Protein AF-A0A162QRK6-F1 (afdb_monomer_lite)

Foldseek 3Di:
DDDDDDPPAFQCPVVCVVVVVVVVPDDPVVVVLVVVVLLVVLVVDDFDADAPVQLVVVLVVQAVKDWDDCLDQVQLQVQLVVQCRDPVNDDPCHDDDCVPDDPVVVVVVVVVSVVSSVVRSPDRSVVVPWDKIKIWGDCDPSCVVFVVQFPDNDIWMKMAIRPVRHIDIDRTRLLSVLVSLLNSGHHPCCSVVVHPSVVSNVVSCCVVPVDPDPVPDD

Structure (mmCIF, N/CA/C/O backbone):
data_AF-A0A162QRK6-F1
#
_entry.id   AF-A0A162QRK6-F1
#
loop_
_atom_site.group_PDB
_atom_site.id
_atom_site.type_symbol
_atom_site.label_atom_id
_atom_site.label_alt_id
_atom_site.label_comp_id
_atom_site.label_asym_id
_atom_site.label_entity_id
_atom_site.label_seq_id
_atom_site.pdbx_PDB_ins_code
_atom_site.Cartn_x
_atom_site.Cartn_y
_atom_site.Cartn_z
_atom_site.occupancy
_atom_site.B_iso_or_equiv
_atom_site.auth_seq_id
_atom_site.auth_comp_id
_atom_site.auth_asym_id
_atom_site.auth_atom_id
_atom_site.pdbx_PDB_model_num
ATOM 1 N N . MET A 1 1 ? 10.994 33.653 8.367 1.00 30.64 1 MET A N 1
ATOM 2 C CA . MET A 1 1 ? 10.773 32.443 9.188 1.00 30.64 1 MET A CA 1
ATOM 3 C C . MET A 1 1 ? 10.912 31.231 8.285 1.00 30.64 1 MET A C 1
ATOM 5 O O . MET A 1 1 ? 10.143 31.115 7.340 1.00 30.64 1 MET A O 1
ATOM 9 N N . SER A 1 2 ? 11.943 30.408 8.483 1.00 27.06 2 SER A N 1
ATOM 10 C CA . SER A 1 2 ? 12.187 29.205 7.682 1.00 27.06 2 SER A CA 1
ATOM 11 C C . SER A 1 2 ? 11.420 28.022 8.272 1.00 27.06 2 SER A C 1
ATOM 13 O O . SER A 1 2 ? 11.597 27.666 9.434 1.00 27.06 2 SER A O 1
ATOM 15 N N . LEU A 1 3 ? 10.554 27.411 7.464 1.00 26.36 3 LEU A N 1
ATOM 16 C CA . LEU A 1 3 ? 9.927 26.135 7.793 1.00 26.36 3 LEU A CA 1
ATOM 17 C C . LEU A 1 3 ? 10.994 25.037 7.699 1.00 26.36 3 LEU A C 1
ATOM 19 O O . LEU A 1 3 ? 11.428 24.672 6.604 1.00 26.36 3 LEU A O 1
ATOM 23 N N . LYS A 1 4 ? 11.432 24.521 8.852 1.00 26.16 4 LYS A N 1
ATOM 24 C CA . LYS A 1 4 ? 12.140 23.238 8.930 1.00 26.16 4 LYS A CA 1
ATOM 25 C C . LYS A 1 4 ? 11.154 22.148 8.507 1.00 26.16 4 LYS A C 1
ATOM 27 O O . LYS A 1 4 ? 10.147 21.947 9.173 1.00 26.16 4 LYS A O 1
ATOM 32 N N . ARG A 1 5 ? 11.432 21.471 7.391 1.00 31.00 5 ARG A N 1
ATOM 33 C CA . ARG A 1 5 ? 10.714 20.252 7.000 1.00 31.00 5 ARG A CA 1
ATOM 34 C C . ARG A 1 5 ? 11.324 19.061 7.735 1.00 31.00 5 ARG A C 1
ATOM 36 O O . ARG A 1 5 ? 12.548 18.917 7.730 1.00 31.00 5 ARG A O 1
ATOM 43 N N . ASN A 1 6 ? 10.471 18.248 8.356 1.00 32.84 6 ASN A N 1
ATOM 44 C CA . ASN A 1 6 ? 10.846 16.954 8.915 1.00 32.84 6 ASN A CA 1
ATOM 45 C C . ASN A 1 6 ? 11.377 16.045 7.800 1.00 32.84 6 ASN A C 1
ATOM 47 O O . ASN A 1 6 ? 10.882 16.067 6.674 1.00 32.84 6 ASN A O 1
ATOM 51 N N . LYS A 1 7 ? 12.434 15.292 8.110 1.00 35.03 7 LYS A N 1
ATOM 52 C CA . LYS A 1 7 ? 13.126 14.388 7.180 1.00 35.03 7 LYS A CA 1
ATOM 53 C C . LYS A 1 7 ? 12.490 12.990 7.095 1.00 35.03 7 LYS A C 1
ATOM 55 O O . LYS A 1 7 ? 12.999 12.174 6.335 1.00 35.03 7 LYS A O 1
ATOM 60 N N . ASP A 1 8 ? 11.370 12.756 7.779 1.00 34.19 8 ASP A N 1
ATOM 61 C CA . ASP A 1 8 ? 10.833 11.404 7.999 1.00 34.19 8 ASP A CA 1
ATOM 62 C C . ASP A 1 8 ? 9.563 11.081 7.183 1.00 34.19 8 ASP A C 1
ATOM 64 O O . ASP A 1 8 ? 9.040 9.974 7.258 1.00 34.19 8 ASP A O 1
ATOM 68 N N . ASP A 1 9 ? 9.080 11.998 6.340 1.00 37.12 9 ASP A N 1
ATOM 69 C CA . ASP A 1 9 ? 7.871 11.775 5.537 1.00 37.12 9 ASP A CA 1
ATOM 70 C C . ASP A 1 9 ? 8.211 11.144 4.177 1.00 37.12 9 ASP A C 1
ATOM 72 O O . ASP A 1 9 ? 8.406 11.877 3.209 1.00 37.12 9 ASP A O 1
ATOM 76 N N . ASN A 1 10 ? 8.293 9.815 4.047 1.00 41.34 10 ASN A N 1
ATOM 77 C CA . ASN A 1 10 ? 8.167 9.157 2.729 1.00 41.34 10 ASN A CA 1
ATOM 78 C C . ASN A 1 10 ? 7.769 7.681 2.848 1.00 41.34 10 ASN A C 1
ATOM 80 O O . ASN A 1 10 ? 8.586 6.787 2.656 1.00 41.34 10 ASN A O 1
ATOM 84 N N . ILE A 1 11 ? 6.481 7.444 3.090 1.00 39.72 11 ILE A N 1
ATOM 85 C CA . ILE A 1 11 ? 5.793 6.259 2.567 1.00 39.72 11 ILE A CA 1
ATOM 86 C C . ILE A 1 11 ? 4.656 6.797 1.698 1.00 39.72 11 ILE A C 1
ATOM 88 O O . ILE A 1 11 ? 3.641 7.292 2.196 1.00 39.72 11 ILE A O 1
ATOM 92 N N . ASN A 1 12 ? 4.875 6.815 0.385 1.00 41.81 12 ASN A N 1
ATOM 93 C CA . ASN A 1 12 ? 3.940 7.356 -0.594 1.00 41.81 12 ASN A CA 1
ATOM 94 C C . ASN A 1 12 ? 2.888 6.302 -0.967 1.00 41.81 12 ASN A C 1
ATOM 96 O O . ASN A 1 12 ? 2.972 5.672 -2.020 1.00 41.81 12 ASN A O 1
ATOM 100 N N . ASN A 1 13 ? 1.876 6.110 -0.117 1.00 42.53 13 ASN A N 1
ATOM 101 C CA . ASN A 1 13 ? 0.680 5.372 -0.519 1.00 42.53 13 ASN A CA 1
ATOM 102 C C . ASN A 1 13 ? -0.004 6.141 -1.659 1.00 42.53 13 ASN A C 1
ATOM 104 O O . ASN A 1 13 ? -0.433 7.282 -1.485 1.00 42.53 13 ASN A O 1
ATOM 108 N N . ASN A 1 14 ? -0.122 5.513 -2.830 1.00 40.59 14 ASN A N 1
ATOM 109 C CA . ASN A 1 14 ? -0.589 6.128 -4.083 1.00 40.59 14 ASN A CA 1
ATOM 110 C C . ASN A 1 14 ? -1.977 6.813 -3.966 1.00 40.59 14 ASN A C 1
ATOM 112 O O . ASN A 1 14 ? -2.282 7.748 -4.705 1.00 40.59 14 ASN A O 1
ATOM 116 N N . PHE A 1 15 ? -2.791 6.423 -2.976 1.00 41.19 15 PHE A N 1
ATOM 117 C CA . PHE A 1 15 ? -4.063 7.071 -2.629 1.00 41.19 15 PHE A CA 1
ATOM 118 C C . PHE A 1 15 ? -3.892 8.517 -2.107 1.00 41.19 15 PHE A C 1
ATOM 120 O O . PHE A 1 15 ? -4.740 9.378 -2.337 1.00 41.19 15 PHE A O 1
ATOM 127 N N . ILE A 1 16 ? -2.770 8.827 -1.450 1.00 42.59 16 ILE A N 1
ATOM 128 C CA . ILE A 1 16 ? -2.509 10.122 -0.799 1.00 42.59 16 ILE A CA 1
ATOM 129 C C . ILE A 1 16 ? -1.704 11.082 -1.698 1.00 42.59 16 ILE A C 1
ATOM 131 O O . ILE A 1 16 ? -1.749 12.301 -1.523 1.00 42.59 16 ILE A O 1
ATOM 135 N N . SER A 1 17 ? -1.066 10.588 -2.762 1.00 37.19 17 SER A N 1
ATOM 136 C CA . SER A 1 17 ? -0.552 11.427 -3.864 1.00 37.19 17 SER A CA 1
ATOM 137 C C . SER A 1 17 ? -1.647 12.344 -4.448 1.00 37.19 17 SER A C 1
ATOM 139 O O . SER A 1 17 ? -1.406 13.516 -4.756 1.00 37.19 17 SER A O 1
ATOM 141 N N . ILE A 1 18 ? -2.891 11.852 -4.507 1.00 39.34 18 ILE A N 1
ATOM 142 C CA . ILE A 1 18 ? -4.060 12.634 -4.931 1.00 39.34 18 ILE A CA 1
ATOM 143 C C . ILE A 1 18 ? -4.421 13.691 -3.878 1.00 39.34 18 ILE A C 1
ATOM 145 O O . ILE A 1 18 ? -4.614 14.856 -4.222 1.00 39.34 18 ILE A O 1
ATOM 149 N N . VAL A 1 19 ? -4.439 13.326 -2.593 1.00 40.19 19 VAL A N 1
ATOM 150 C CA . VAL A 1 19 ? -4.781 14.258 -1.503 1.00 40.19 19 VAL A CA 1
ATOM 151 C C . VAL A 1 19 ? -3.722 15.358 -1.356 1.00 40.19 19 VAL A C 1
ATOM 153 O O . VAL A 1 19 ? -4.072 16.528 -1.242 1.00 40.19 19 VAL A O 1
ATOM 156 N N . SER A 1 20 ? -2.430 15.034 -1.461 1.00 37.88 20 SER A N 1
ATOM 157 C CA . SER A 1 20 ? -1.324 16.000 -1.349 1.00 37.88 20 SER A CA 1
ATOM 158 C C . SER A 1 20 ? -1.230 16.975 -2.531 1.00 37.88 20 SER A C 1
ATOM 160 O O . SER A 1 20 ? -0.860 18.135 -2.339 1.00 37.88 20 SER A O 1
ATOM 162 N N . ARG A 1 21 ? -1.629 16.577 -3.749 1.00 38.41 21 ARG A N 1
ATOM 163 C CA . ARG A 1 21 ? -1.759 17.506 -4.893 1.00 38.41 21 ARG A CA 1
ATOM 164 C C . ARG A 1 21 ? -2.927 18.484 -4.744 1.00 38.41 21 ARG A C 1
ATOM 166 O O . ARG A 1 21 ? -2.847 19.597 -5.260 1.00 38.41 21 ARG A O 1
ATOM 173 N N . VAL A 1 22 ? -3.962 18.108 -3.999 1.00 42.28 22 VAL A N 1
ATOM 174 C CA . VAL A 1 22 ? -5.143 18.941 -3.721 1.00 42.28 22 VAL A CA 1
ATOM 175 C C . VAL A 1 22 ? -4.859 20.016 -2.648 1.00 42.28 22 VAL A C 1
ATOM 177 O O . VAL A 1 22 ? -5.560 21.024 -2.587 1.00 42.28 22 VAL A O 1
ATOM 180 N N . VAL A 1 23 ? -3.755 19.909 -1.893 1.00 45.25 23 VAL A N 1
ATOM 181 C CA . VAL A 1 23 ? -3.353 20.866 -0.833 1.00 45.25 23 VAL A CA 1
ATOM 182 C C . VAL A 1 23 ? -2.971 22.261 -1.359 1.00 45.25 23 VAL A C 1
ATOM 184 O O . VAL A 1 23 ? -2.971 23.225 -0.601 1.00 45.25 23 VAL A O 1
ATOM 187 N N . LYS A 1 24 ? -2.715 22.445 -2.661 1.00 47.06 24 LYS A N 1
ATOM 188 C CA . LYS A 1 24 ? -2.331 23.764 -3.209 1.00 47.06 24 LYS A CA 1
ATOM 189 C C . LYS A 1 24 ? -3.458 24.810 -3.283 1.00 47.06 24 LYS A C 1
ATOM 191 O O . LYS A 1 24 ? -3.179 25.929 -3.703 1.00 47.06 24 LYS A O 1
ATOM 196 N N . ILE A 1 25 ? -4.695 24.465 -2.909 1.00 53.69 25 ILE A N 1
ATOM 197 C CA . ILE A 1 25 ? -5.878 25.342 -3.048 1.00 53.69 25 ILE A CA 1
ATOM 198 C C . ILE A 1 25 ? -6.442 25.805 -1.686 1.00 53.69 25 ILE A C 1
ATOM 200 O O . ILE A 1 25 ? -7.348 26.632 -1.644 1.00 53.69 25 ILE A O 1
ATOM 204 N N . TYR A 1 26 ? -5.913 25.332 -0.554 1.00 57.59 26 TYR A N 1
ATOM 205 C CA . TYR A 1 26 ? -6.554 25.561 0.744 1.00 57.59 26 TYR A CA 1
ATOM 206 C C . TYR A 1 26 ? -5.935 26.712 1.554 1.00 57.59 26 TYR A C 1
ATOM 208 O O . TYR A 1 26 ? -4.727 26.773 1.748 1.00 57.59 26 TYR A O 1
ATOM 216 N N . ASP A 1 27 ? -6.807 27.608 2.029 1.00 76.44 27 ASP A N 1
ATOM 217 C CA . ASP A 1 27 ? -6.538 28.702 2.975 1.00 76.44 27 ASP A CA 1
ATOM 218 C C . ASP A 1 27 ? -6.070 28.166 4.351 1.00 76.44 27 ASP A C 1
ATOM 220 O O . ASP A 1 27 ? -6.460 27.063 4.753 1.00 76.44 27 ASP A O 1
ATOM 224 N N . ASP A 1 28 ? -5.299 28.956 5.110 1.00 83.94 28 ASP A N 1
ATOM 225 C CA . ASP A 1 28 ? -4.733 28.650 6.443 1.00 83.94 28 ASP A CA 1
ATOM 226 C C . ASP A 1 28 ? -5.781 28.083 7.419 1.00 83.94 28 ASP A C 1
ATOM 228 O O . ASP A 1 28 ? -5.486 27.305 8.336 1.00 83.94 28 ASP A O 1
ATOM 232 N N . LYS A 1 29 ? -7.045 28.485 7.242 1.00 86.06 29 LYS A N 1
ATOM 233 C CA . LYS A 1 29 ? -8.184 28.003 8.029 1.00 86.06 29 LYS A CA 1
ATOM 234 C C . LYS A 1 29 ? -8.409 26.497 7.871 1.00 86.06 29 LYS A C 1
ATOM 236 O O . LYS A 1 29 ? -8.747 25.829 8.850 1.00 86.06 29 LYS A O 1
ATOM 241 N N . TRP A 1 30 ? -8.246 25.962 6.664 1.00 85.81 30 TRP A N 1
ATOM 242 C CA . TRP A 1 30 ? -8.443 24.539 6.396 1.00 85.81 30 TRP A CA 1
ATOM 243 C C . TRP A 1 30 ? -7.311 23.703 6.982 1.00 85.81 30 TRP A C 1
ATOM 245 O O . TRP A 1 30 ? -7.593 22.690 7.612 1.00 85.81 30 TRP A O 1
ATOM 255 N N . GLU A 1 31 ? -6.059 24.155 6.872 1.00 87.56 31 GLU A N 1
ATOM 256 C CA . GLU A 1 31 ? -4.918 23.468 7.489 1.00 87.56 31 GLU A CA 1
ATOM 257 C C . GLU A 1 31 ? -5.094 23.368 9.010 1.00 87.56 31 GLU A C 1
ATOM 259 O O . GLU A 1 31 ? -4.973 22.284 9.582 1.00 87.56 31 GLU A O 1
ATOM 264 N N . LYS A 1 32 ? -5.500 24.461 9.672 1.00 90.81 32 LYS A N 1
ATOM 265 C CA . LYS A 1 32 ? -5.824 24.441 11.110 1.00 90.81 32 LYS A CA 1
ATOM 266 C C . LYS A 1 32 ? -6.973 23.485 11.441 1.00 90.81 32 LYS A C 1
ATOM 268 O O . LYS A 1 32 ? -6.896 22.790 12.455 1.00 90.81 32 LYS A O 1
ATOM 273 N N . LYS A 1 33 ? -8.029 23.434 10.611 1.00 91.44 33 LYS A N 1
ATOM 274 C CA . LYS A 1 33 ? -9.132 22.468 10.782 1.00 91.44 33 LYS A CA 1
ATOM 275 C C . LYS A 1 33 ? -8.603 21.039 10.658 1.00 91.44 33 LYS A C 1
ATOM 277 O O . LYS A 1 33 ? -8.838 20.246 11.560 1.00 91.44 33 LYS A O 1
ATOM 282 N N . PHE A 1 34 ? -7.842 20.741 9.607 1.00 91.62 34 PHE A N 1
ATOM 283 C CA . PHE A 1 34 ? -7.251 19.427 9.363 1.00 91.62 34 PHE A CA 1
ATOM 284 C C . PHE A 1 34 ? -6.379 18.965 10.534 1.00 91.62 34 PHE A C 1
ATOM 286 O O . PHE A 1 34 ? -6.607 17.882 11.065 1.00 91.62 34 PHE A O 1
ATOM 293 N N . GLN A 1 35 ? -5.453 19.806 11.003 1.00 92.56 35 GLN A N 1
ATOM 294 C CA . GLN A 1 35 ? -4.577 19.475 12.133 1.00 92.56 35 GLN A CA 1
ATOM 295 C C . GLN A 1 35 ? -5.368 19.206 13.419 1.00 92.56 35 GLN A C 1
ATOM 297 O O . GLN A 1 35 ? -5.115 18.221 14.111 1.00 92.56 35 GLN A O 1
ATOM 302 N N . ARG A 1 36 ? -6.376 20.035 13.726 1.00 95.12 36 ARG A N 1
ATOM 303 C CA . ARG A 1 36 ? -7.251 19.819 14.889 1.00 95.12 36 ARG A CA 1
ATOM 304 C C . ARG A 1 36 ? -8.035 18.511 14.776 1.00 95.12 36 ARG A C 1
ATOM 306 O O . ARG A 1 36 ? -8.160 17.795 15.765 1.00 95.12 36 ARG A O 1
ATOM 313 N N . THR A 1 37 ? -8.553 18.204 13.591 1.00 95.31 37 THR A N 1
ATOM 314 C CA . THR A 1 37 ? -9.288 16.965 13.328 1.00 95.31 37 THR A CA 1
ATOM 315 C C . THR A 1 37 ? -8.379 15.739 13.461 1.00 95.31 37 THR A C 1
ATOM 317 O O . THR A 1 37 ? -8.771 14.769 14.104 1.00 95.31 37 THR A O 1
ATOM 320 N N . MET A 1 38 ? -7.143 15.787 12.953 1.00 95.62 38 MET A N 1
ATOM 321 C CA . MET A 1 38 ? -6.165 14.704 13.140 1.00 95.62 38 MET A CA 1
ATOM 322 C C . MET A 1 38 ? -5.857 14.462 14.623 1.00 95.62 38 MET A C 1
ATOM 324 O O . MET A 1 38 ? -5.919 13.323 15.077 1.00 95.62 38 MET A O 1
ATOM 328 N N . GLN A 1 39 ? -5.668 15.525 15.412 1.00 97.12 39 GLN A N 1
ATOM 329 C CA . GLN A 1 39 ? -5.481 15.411 16.866 1.00 97.12 39 GLN A CA 1
ATOM 330 C C . GLN A 1 39 ? -6.695 14.821 17.595 1.00 97.12 39 GLN A C 1
ATOM 332 O O . GLN A 1 39 ? -6.541 14.220 18.656 1.00 97.12 39 GLN A O 1
ATOM 337 N N . GLN A 1 40 ? -7.912 15.029 17.087 1.00 97.44 40 GLN A N 1
ATOM 338 C CA . GLN A 1 40 ? -9.107 14.400 17.650 1.00 97.44 40 GLN A CA 1
ATOM 339 C C . GLN A 1 40 ? -9.116 12.904 17.347 1.00 97.44 40 GLN A C 1
ATOM 341 O O . GLN A 1 40 ? -9.306 12.118 18.269 1.00 97.44 40 GLN A O 1
ATOM 346 N N . TYR A 1 41 ? -8.833 12.506 16.105 1.00 97.88 41 TYR A N 1
ATOM 347 C CA . TYR A 1 41 ? -8.731 11.091 15.751 1.00 97.88 41 TYR A CA 1
ATOM 348 C C . TYR A 1 41 ? -7.618 10.367 16.507 1.00 97.88 41 TYR A C 1
ATOM 350 O O . TYR A 1 41 ? -7.842 9.250 16.958 1.00 97.88 41 TYR A O 1
ATOM 358 N N . ALA A 1 42 ? -6.473 11.016 16.735 1.00 97.94 42 ALA A N 1
ATOM 359 C CA . ALA A 1 42 ? -5.373 10.457 17.521 1.00 97.94 42 ALA A CA 1
ATOM 360 C C . ALA A 1 42 ? -5.789 10.075 18.957 1.00 97.94 42 ALA A C 1
ATOM 362 O O . ALA A 1 42 ? -5.187 9.194 19.555 1.00 97.94 42 ALA A O 1
ATOM 363 N N . LYS A 1 43 ? -6.840 10.701 19.509 1.00 98.00 43 LYS A N 1
ATOM 364 C CA . LYS A 1 43 ? -7.404 10.365 20.831 1.00 98.00 43 LYS A CA 1
ATOM 365 C C . LYS A 1 43 ? -8.433 9.233 20.794 1.00 98.00 43 LYS A C 1
ATOM 367 O O . LYS A 1 43 ? -8.825 8.752 21.852 1.00 98.00 43 LYS A O 1
ATOM 372 N N . LEU A 1 44 ? -8.929 8.877 19.610 1.00 97.88 44 LEU A N 1
ATOM 373 C CA . LEU A 1 44 ? -9.993 7.888 19.414 1.00 97.88 44 LEU A CA 1
ATOM 374 C C . LEU A 1 44 ? -9.462 6.511 19.014 1.00 97.88 44 LEU A C 1
ATOM 376 O O . LEU A 1 44 ? -10.217 5.543 19.051 1.00 97.88 44 LEU A O 1
ATOM 380 N N . VAL A 1 45 ? -8.197 6.421 18.608 1.00 98.06 45 VAL A N 1
ATOM 381 C CA . VAL A 1 45 ? -7.582 5.177 18.140 1.00 98.06 45 VAL A CA 1
ATOM 382 C C . VAL A 1 45 ? -6.404 4.790 19.021 1.00 98.06 45 VAL A C 1
ATOM 384 O O . VAL A 1 45 ? -5.766 5.639 19.639 1.00 98.06 45 VAL A O 1
ATOM 387 N N . THR A 1 46 ? -6.114 3.496 19.060 1.00 98.06 46 THR A N 1
ATOM 388 C CA . THR A 1 46 ? -4.960 2.924 19.756 1.00 98.06 46 THR A CA 1
ATOM 389 C C . THR A 1 46 ? -4.019 2.274 18.751 1.00 98.06 46 THR A C 1
ATOM 391 O O . THR A 1 46 ? -4.462 1.794 17.703 1.00 98.06 46 THR A O 1
ATOM 394 N N . ALA A 1 47 ? -2.725 2.238 19.072 1.00 98.00 47 ALA A N 1
ATOM 395 C CA . ALA A 1 47 ? -1.750 1.519 18.265 1.00 98.00 47 ALA A CA 1
ATOM 396 C C . ALA A 1 47 ? -2.097 0.021 18.200 1.00 98.00 47 ALA A C 1
ATOM 398 O O . ALA A 1 47 ? -2.515 -0.577 19.192 1.00 98.00 47 ALA A O 1
ATOM 399 N N . CYS A 1 48 ? -1.964 -0.557 17.010 1.00 97.56 48 CYS A N 1
ATOM 400 C CA . CYS A 1 48 ? -2.332 -1.938 16.686 1.00 97.56 48 CYS A CA 1
ATOM 401 C C . CYS A 1 48 ? -1.582 -2.431 15.437 1.00 97.56 48 CYS A C 1
ATOM 403 O O . CYS A 1 48 ? -2.157 -3.100 14.586 1.00 97.56 48 CYS A O 1
ATOM 405 N N . ALA A 1 49 ? -0.320 -2.025 15.277 1.00 96.06 49 ALA A N 1
ATOM 406 C CA . ALA A 1 49 ? 0.498 -2.448 14.146 1.00 96.06 49 ALA A CA 1
ATOM 407 C C . ALA A 1 49 ? 0.759 -3.961 14.196 1.00 96.06 49 ALA A C 1
ATOM 409 O O . ALA A 1 49 ? 1.207 -4.465 15.227 1.00 96.06 49 ALA A O 1
ATOM 410 N N . HIS A 1 50 ? 0.518 -4.643 13.079 1.00 96.12 50 HIS A N 1
ATOM 411 C CA . HIS A 1 50 ? 0.788 -6.072 12.910 1.00 96.12 50 HIS A CA 1
ATOM 412 C C . HIS A 1 50 ? 2.090 -6.308 12.140 1.00 96.12 50 HIS A C 1
ATOM 414 O O . HIS A 1 50 ? 2.554 -5.438 11.391 1.00 96.12 50 HIS A O 1
ATOM 420 N N . THR A 1 51 ? 2.691 -7.484 12.328 1.00 93.69 51 THR A N 1
ATOM 421 C CA . THR A 1 51 ? 3.873 -7.899 11.563 1.00 93.69 51 THR A CA 1
ATOM 422 C C . THR A 1 51 ? 3.499 -8.253 10.130 1.00 93.69 51 THR A C 1
ATOM 424 O O . THR A 1 51 ? 2.329 -8.441 9.789 1.00 93.69 51 THR A O 1
ATOM 427 N N . PHE A 1 52 ? 4.507 -8.352 9.265 1.00 91.19 52 PHE A N 1
ATOM 428 C CA . PHE A 1 52 ? 4.282 -8.760 7.886 1.00 91.19 52 PHE A CA 1
ATOM 429 C C . PHE A 1 52 ? 3.632 -10.145 7.796 1.00 91.19 52 PHE A C 1
ATOM 431 O O . PHE A 1 52 ? 2.665 -10.308 7.059 1.00 91.19 52 PHE A O 1
ATOM 438 N N . GLU A 1 53 ? 4.107 -11.110 8.580 1.00 94.19 53 GLU A N 1
ATOM 439 C CA . GLU A 1 53 ? 3.579 -12.474 8.590 1.00 94.19 53 GLU A CA 1
ATOM 440 C C . GLU A 1 53 ? 2.107 -12.502 9.010 1.00 94.19 53 GLU A C 1
ATOM 442 O O . GLU A 1 53 ? 1.308 -13.226 8.421 1.00 94.19 53 GLU A O 1
ATOM 447 N N . GLU A 1 54 ? 1.7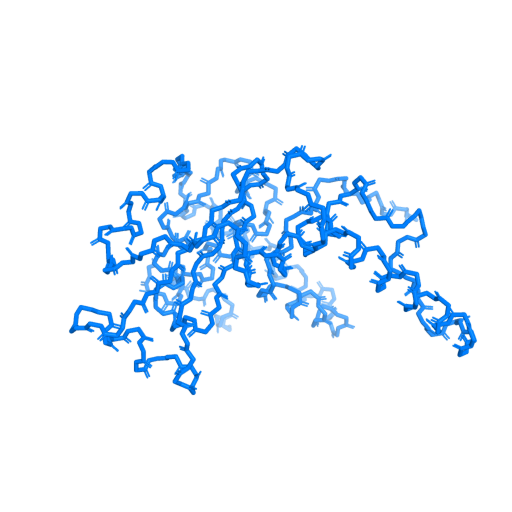22 -11.678 9.989 1.00 96.12 54 GLU A N 1
ATOM 448 C CA . GLU A 1 54 ? 0.326 -11.536 10.411 1.00 96.12 54 GLU A CA 1
ATOM 449 C C . GLU A 1 54 ? -0.536 -10.930 9.296 1.00 96.12 54 GLU A C 1
ATOM 451 O O . GLU A 1 54 ? -1.645 -11.402 9.042 1.00 96.12 54 GLU A O 1
ATOM 456 N N . ILE A 1 55 ? -0.027 -9.905 8.603 1.00 94.12 55 ILE A N 1
ATOM 457 C CA . ILE A 1 55 ? -0.718 -9.241 7.486 1.00 94.12 55 ILE A CA 1
ATOM 458 C C . ILE A 1 55 ? -0.890 -10.196 6.302 1.00 94.12 55 ILE A C 1
ATOM 460 O O . ILE A 1 55 ? -1.981 -10.273 5.731 1.00 94.12 55 ILE A O 1
ATOM 464 N N . GLU A 1 56 ? 0.169 -10.915 5.927 1.00 92.88 56 GLU A N 1
ATOM 465 C CA . GLU A 1 56 ? 0.141 -11.917 4.862 1.00 92.88 56 GLU A CA 1
ATOM 466 C C . GLU A 1 56 ? -0.873 -13.010 5.200 1.00 92.88 56 GLU A C 1
ATOM 468 O O . GLU A 1 56 ? -1.765 -13.290 4.398 1.00 92.88 56 GLU A O 1
ATOM 473 N N . GLN A 1 57 ? -0.790 -13.573 6.406 1.00 95.12 57 GLN A N 1
ATOM 474 C CA . GLN A 1 57 ? -1.690 -14.629 6.849 1.00 95.12 57 GLN A CA 1
ATOM 475 C C . GLN A 1 57 ? -3.149 -14.163 6.844 1.00 95.12 57 GLN A C 1
ATOM 477 O O . GLN A 1 57 ? -4.005 -14.845 6.284 1.00 95.12 57 GLN A O 1
ATOM 482 N N . TYR A 1 58 ? -3.436 -12.976 7.385 1.00 94.75 58 TYR A N 1
ATOM 483 C CA . TYR A 1 58 ? -4.777 -12.394 7.335 1.00 94.75 58 TYR A CA 1
ATOM 484 C C . TYR A 1 58 ? -5.280 -12.265 5.896 1.00 94.75 58 TYR A C 1
ATOM 486 O O . TYR A 1 58 ? -6.405 -12.659 5.588 1.00 94.75 58 TYR A O 1
ATOM 494 N N . PHE A 1 59 ? -4.447 -11.753 4.989 1.00 91.88 59 PHE A N 1
ATOM 495 C CA . PHE A 1 59 ? -4.823 -11.586 3.590 1.00 91.88 59 PHE A CA 1
ATOM 496 C C . PHE A 1 59 ? -5.156 -12.922 2.907 1.00 91.88 59 PHE A C 1
ATOM 498 O O . PHE A 1 59 ? -6.171 -13.017 2.210 1.00 91.88 59 PHE A O 1
ATOM 505 N N . LEU A 1 60 ? -4.342 -13.954 3.145 1.00 92.75 60 LEU A N 1
ATOM 506 C CA . LEU A 1 60 ? -4.550 -15.314 2.636 1.00 92.75 60 LEU A CA 1
ATOM 507 C C . LEU A 1 60 ? -5.773 -16.008 3.261 1.00 92.75 60 LEU A C 1
ATOM 509 O O . LEU A 1 60 ? -6.369 -16.883 2.640 1.00 92.75 60 LEU A O 1
ATOM 513 N N . GLU A 1 61 ? -6.171 -15.634 4.476 1.00 94.06 61 GLU A N 1
ATOM 514 C CA . GLU A 1 61 ? -7.381 -16.156 5.124 1.00 94.06 61 GLU A CA 1
ATOM 515 C C . GLU A 1 61 ? -8.660 -15.484 4.615 1.00 94.06 61 GLU A C 1
ATOM 517 O O . GLU A 1 61 ? -9.693 -16.144 4.471 1.00 94.06 61 GLU A O 1
ATOM 522 N N . GLN A 1 62 ? -8.606 -14.178 4.336 1.00 92.25 62 GLN A N 1
ATOM 523 C CA . GLN A 1 62 ? -9.763 -13.423 3.845 1.00 92.25 62 GLN A CA 1
ATOM 524 C C . GLN A 1 62 ? -10.052 -13.671 2.362 1.00 92.25 62 GLN A C 1
ATOM 526 O O . GLN A 1 62 ? -11.190 -13.507 1.917 1.00 92.25 62 GLN A O 1
ATOM 531 N N . CYS A 1 63 ? -9.038 -14.055 1.587 1.00 91.69 63 CYS A N 1
ATOM 532 C CA . CYS A 1 63 ? -9.129 -14.170 0.138 1.00 91.69 63 CYS A CA 1
ATOM 533 C C . CYS A 1 63 ? -8.558 -15.505 -0.330 1.00 91.69 63 CYS A C 1
ATOM 535 O O . CYS A 1 63 ? -7.565 -15.972 0.211 1.00 91.69 63 CYS A O 1
ATOM 537 N N . ASP A 1 64 ? -9.088 -16.074 -1.415 1.00 93.44 64 ASP A N 1
ATOM 538 C CA . ASP A 1 64 ? -8.472 -17.256 -2.054 1.00 93.44 64 ASP A CA 1
ATOM 539 C C . ASP A 1 64 ? -7.213 -16.872 -2.860 1.00 93.44 64 ASP A C 1
ATOM 541 O O . ASP A 1 64 ? -7.071 -17.238 -4.025 1.00 93.44 64 ASP A O 1
ATOM 545 N N . ALA A 1 65 ? -6.347 -16.038 -2.284 1.00 95.06 65 ALA A N 1
ATOM 546 C CA . ALA A 1 65 ? -5.225 -15.410 -2.957 1.00 95.06 65 ALA A CA 1
ATOM 547 C C . ALA A 1 65 ? -4.106 -16.414 -3.257 1.00 95.06 65 ALA A C 1
ATOM 549 O O . ALA A 1 65 ? -3.839 -17.344 -2.498 1.00 95.06 65 ALA A O 1
ATOM 550 N N . LEU A 1 66 ? -3.434 -16.203 -4.384 1.00 95.69 66 LEU A N 1
ATOM 551 C CA . LEU A 1 66 ? -2.366 -17.066 -4.867 1.00 95.69 66 LEU A CA 1
ATOM 552 C C . LEU A 1 66 ? -1.101 -16.237 -5.106 1.00 95.69 66 LEU A C 1
ATOM 554 O O . LEU A 1 66 ? -1.198 -15.128 -5.644 1.00 95.69 66 LEU A O 1
ATOM 558 N N . PRO A 1 67 ? 0.083 -16.747 -4.726 1.00 96.88 67 PRO A N 1
ATOM 559 C CA . PRO A 1 67 ? 1.326 -16.011 -4.893 1.00 96.88 67 PRO A CA 1
ATOM 560 C C . PRO A 1 67 ? 1.626 -15.785 -6.376 1.00 96.88 67 PRO A C 1
ATOM 562 O O . PRO A 1 67 ? 1.402 -16.649 -7.230 1.00 96.88 67 PRO A O 1
ATOM 565 N N . LEU A 1 68 ? 2.150 -14.605 -6.678 1.00 96.50 68 LEU A N 1
ATOM 566 C CA . LEU A 1 68 ? 2.645 -14.245 -7.995 1.00 96.50 68 LEU A CA 1
ATOM 567 C C . LEU A 1 68 ? 4.077 -14.762 -8.186 1.00 96.50 68 LEU A C 1
ATOM 569 O O . LEU A 1 68 ? 4.886 -14.698 -7.258 1.00 96.50 68 LEU A O 1
ATOM 573 N N . PRO A 1 69 ? 4.432 -15.235 -9.393 1.00 96.12 69 PRO A N 1
ATOM 574 C CA . PRO A 1 69 ? 5.817 -15.543 -9.724 1.00 96.12 69 PRO A CA 1
ATOM 575 C C . PRO A 1 69 ? 6.714 -14.314 -9.553 1.00 96.12 69 PRO A C 1
ATOM 577 O O . PRO A 1 69 ? 6.341 -13.215 -9.951 1.00 96.12 69 PRO A O 1
ATOM 580 N N . SER A 1 70 ? 7.939 -14.488 -9.057 1.00 90.94 70 SER A N 1
ATOM 581 C CA . SER A 1 70 ? 8.881 -13.375 -8.841 1.00 90.94 70 SER A CA 1
ATOM 582 C C . SER A 1 70 ? 9.242 -12.590 -10.113 1.00 90.94 70 SER A C 1
ATOM 584 O O . SER A 1 70 ? 9.698 -11.454 -10.032 1.00 90.94 70 SER A O 1
ATOM 586 N N . ASN A 1 71 ? 9.036 -13.174 -11.297 1.00 93.38 71 ASN A N 1
ATOM 587 C CA . ASN A 1 71 ? 9.252 -12.526 -12.589 1.00 93.38 71 ASN A CA 1
ATOM 588 C C . ASN A 1 71 ? 7.988 -11.874 -13.185 1.00 93.38 71 ASN A C 1
ATOM 590 O O . ASN A 1 71 ? 8.059 -11.387 -14.318 1.00 93.38 71 ASN A O 1
ATOM 594 N N . ASP A 1 72 ? 6.866 -11.862 -12.459 1.00 96.19 72 ASP A N 1
ATOM 595 C CA . ASP A 1 72 ? 5.615 -11.235 -12.883 1.00 96.19 72 ASP A CA 1
ATOM 596 C C . ASP A 1 72 ? 5.808 -9.732 -13.134 1.00 96.19 72 ASP A C 1
ATOM 598 O O . ASP A 1 72 ? 6.453 -9.024 -12.355 1.00 96.19 72 ASP A O 1
ATOM 602 N N . SER A 1 73 ? 5.241 -9.223 -14.230 1.00 94.94 73 SER A N 1
ATOM 603 C CA . SER A 1 73 ? 5.400 -7.820 -14.627 1.00 94.94 73 SER A CA 1
ATOM 604 C C . SER A 1 73 ? 4.846 -6.841 -13.590 1.00 94.94 73 SER A C 1
ATOM 606 O O . SER A 1 73 ? 5.386 -5.748 -13.444 1.00 94.94 73 SER A O 1
ATOM 608 N N . ARG A 1 74 ? 3.818 -7.224 -12.821 1.00 94.12 74 ARG A N 1
ATOM 609 C CA . ARG A 1 74 ? 3.246 -6.387 -11.753 1.00 94.12 74 ARG A CA 1
ATOM 610 C C . ARG A 1 74 ? 4.207 -6.246 -10.579 1.00 94.12 74 ARG A C 1
ATOM 612 O O . ARG A 1 74 ? 4.352 -5.144 -10.057 1.00 94.12 74 ARG A O 1
ATOM 619 N N . ILE A 1 75 ? 4.893 -7.330 -10.205 1.00 95.88 75 ILE A N 1
ATOM 620 C CA . ILE A 1 75 ? 5.940 -7.304 -9.172 1.00 95.88 75 ILE A CA 1
ATOM 621 C C . ILE A 1 75 ? 7.091 -6.401 -9.619 1.00 95.88 75 ILE A C 1
ATOM 623 O O . ILE A 1 75 ? 7.519 -5.535 -8.859 1.00 95.88 75 ILE A O 1
ATOM 627 N N . LYS A 1 76 ? 7.551 -6.542 -10.867 1.00 95.50 76 LYS A N 1
ATOM 628 C CA . LYS A 1 76 ? 8.636 -5.709 -11.407 1.00 95.50 76 LYS A CA 1
ATOM 629 C C . LYS A 1 76 ? 8.267 -4.226 -11.468 1.00 95.50 76 LYS A C 1
ATOM 631 O O . LYS A 1 76 ? 9.057 -3.370 -11.073 1.00 95.50 76 LYS A O 1
ATOM 636 N N . LEU A 1 77 ? 7.045 -3.917 -11.902 1.00 94.56 77 LEU A N 1
ATOM 637 C CA . LEU A 1 77 ? 6.533 -2.549 -11.930 1.00 94.56 77 LEU A CA 1
ATOM 638 C C . LEU A 1 77 ? 6.481 -1.944 -10.517 1.00 94.56 77 LEU A C 1
ATOM 640 O O . LEU A 1 77 ? 6.915 -0.811 -10.305 1.00 94.56 77 LEU A O 1
ATOM 644 N N . PHE A 1 78 ? 5.985 -2.709 -9.543 1.00 95.00 78 PHE A N 1
ATOM 645 C CA . PHE A 1 78 ? 5.945 -2.308 -8.138 1.00 95.00 78 PHE A CA 1
ATOM 646 C C . PHE A 1 78 ? 7.340 -2.077 -7.559 1.00 95.00 78 PHE A C 1
ATOM 648 O O . PHE A 1 78 ? 7.569 -1.048 -6.927 1.00 95.00 78 PHE A O 1
ATOM 655 N N . GLN A 1 79 ? 8.297 -2.958 -7.855 1.00 94.94 79 GLN A N 1
ATOM 656 C CA . GLN A 1 79 ? 9.702 -2.759 -7.503 1.00 94.94 79 GLN A CA 1
ATOM 657 C C . GLN A 1 79 ? 10.225 -1.421 -8.032 1.00 94.94 79 GLN A C 1
ATOM 659 O O . GLN A 1 79 ? 10.799 -0.644 -7.270 1.00 94.94 79 GLN A O 1
ATOM 664 N N . GLY A 1 80 ? 9.974 -1.114 -9.309 1.00 93.31 80 GLY A N 1
ATOM 665 C CA . GLY A 1 80 ? 10.331 0.174 -9.901 1.00 93.31 80 GLY A CA 1
ATOM 666 C C . GLY A 1 80 ? 9.764 1.357 -9.110 1.00 93.31 80 GLY A C 1
ATOM 667 O O . GLY A 1 80 ? 10.473 2.334 -8.865 1.00 93.31 80 GLY A O 1
ATOM 668 N N . TYR A 1 81 ? 8.517 1.270 -8.637 1.00 92.44 81 TYR A N 1
ATOM 669 C CA . TYR A 1 81 ? 7.923 2.313 -7.797 1.00 92.44 81 TYR A CA 1
ATOM 670 C C . TYR A 1 81 ? 8.575 2.425 -6.418 1.00 92.44 81 TYR A C 1
ATOM 672 O O . TYR A 1 81 ? 8.921 3.541 -6.026 1.00 92.44 81 TYR A O 1
ATOM 680 N N . VAL A 1 82 ? 8.791 1.312 -5.712 1.00 92.00 82 VAL A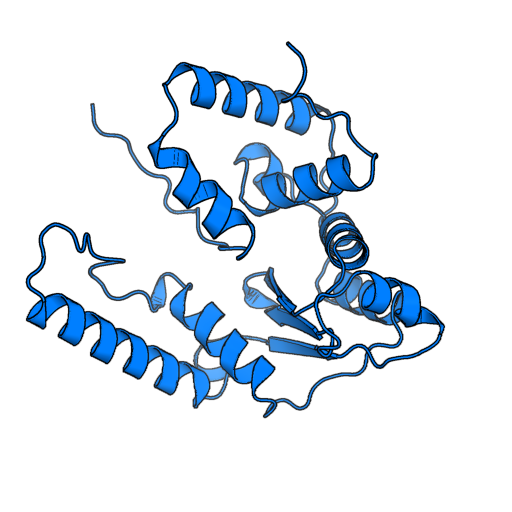 N 1
ATOM 681 C CA . VAL A 1 82 ? 9.419 1.313 -4.378 1.00 92.00 82 VAL A CA 1
ATOM 682 C C . VAL A 1 82 ? 10.836 1.882 -4.451 1.00 92.00 82 VAL A C 1
ATOM 684 O O . VAL A 1 82 ? 11.194 2.785 -3.690 1.00 92.00 82 VAL A O 1
ATOM 687 N N . VAL A 1 83 ? 11.630 1.426 -5.425 1.00 91.44 83 VAL A N 1
ATOM 688 C CA . VAL A 1 83 ? 12.992 1.923 -5.655 1.00 91.44 83 VAL A CA 1
ATOM 689 C C . VAL A 1 83 ? 12.967 3.421 -5.933 1.00 91.44 83 VAL A C 1
ATOM 691 O O . VAL A 1 83 ? 13.712 4.164 -5.298 1.00 91.44 83 VAL A O 1
ATOM 694 N N . MET A 1 84 ? 12.093 3.893 -6.823 1.00 88.44 84 MET A N 1
ATOM 695 C CA . MET A 1 84 ? 12.038 5.309 -7.196 1.00 88.44 84 MET A CA 1
ATOM 696 C C . MET A 1 84 ? 11.491 6.220 -6.095 1.00 88.44 84 MET A C 1
ATOM 698 O O . MET A 1 84 ? 11.811 7.414 -6.083 1.00 88.44 84 MET A O 1
ATOM 702 N N . ASP A 1 85 ? 10.661 5.698 -5.192 1.00 84.81 85 ASP A N 1
ATOM 703 C CA . ASP A 1 85 ? 10.156 6.467 -4.057 1.00 84.81 85 ASP A CA 1
ATOM 704 C C . ASP A 1 85 ? 11.174 6.544 -2.913 1.00 84.81 85 ASP A C 1
ATOM 706 O O . ASP A 1 85 ? 11.258 7.584 -2.247 1.00 84.81 85 ASP A O 1
ATOM 710 N N . SER A 1 86 ? 12.009 5.509 -2.751 1.00 82.00 86 SER A N 1
ATOM 711 C CA . SER A 1 86 ? 13.062 5.469 -1.733 1.00 82.00 86 SER A CA 1
ATOM 712 C C . SER A 1 86 ? 14.006 6.677 -1.824 1.00 82.00 86 SER A C 1
ATOM 714 O O . SER A 1 86 ? 14.527 7.040 -2.882 1.00 82.00 86 SER A O 1
ATOM 716 N N . SER A 1 87 ? 14.261 7.315 -0.680 1.00 66.75 87 SER A N 1
ATOM 717 C CA . SER A 1 87 ? 15.073 8.539 -0.598 1.00 66.75 87 SER A CA 1
ATOM 718 C C . SER A 1 87 ? 16.508 8.350 -1.098 1.00 66.75 87 SER A C 1
ATOM 720 O O . SER A 1 87 ? 17.106 9.307 -1.586 1.00 66.75 87 SER A O 1
ATOM 722 N N . LYS A 1 88 ? 17.036 7.122 -1.025 1.00 71.31 88 LYS A N 1
ATOM 723 C CA . LYS A 1 88 ? 18.386 6.759 -1.482 1.00 71.31 88 LYS A CA 1
ATOM 724 C C . LYS A 1 88 ? 18.544 6.825 -3.001 1.00 71.31 88 LYS A C 1
ATOM 726 O O . LYS A 1 88 ? 19.633 7.131 -3.470 1.00 71.31 88 LYS A O 1
ATOM 731 N N . ASN A 1 89 ? 17.471 6.575 -3.751 1.00 66.25 89 ASN A N 1
ATOM 732 C CA . ASN A 1 89 ? 17.507 6.502 -5.214 1.00 66.25 89 ASN A CA 1
ATOM 733 C C . ASN A 1 89 ? 16.802 7.689 -5.884 1.00 66.25 89 ASN A C 1
ATOM 735 O O . ASN A 1 89 ? 16.681 7.737 -7.111 1.00 66.25 89 ASN A O 1
ATOM 739 N N . ARG A 1 90 ? 16.342 8.680 -5.107 1.00 67.44 90 ARG A N 1
ATOM 740 C CA . ARG A 1 90 ? 15.819 9.919 -5.684 1.00 67.44 90 ARG A CA 1
ATOM 741 C C . ARG A 1 90 ? 16.962 10.670 -6.374 1.00 67.44 90 ARG A C 1
ATOM 743 O O . ARG A 1 90 ? 18.027 10.826 -5.779 1.00 67.44 90 ARG A O 1
ATOM 750 N N . PRO A 1 91 ? 16.755 11.187 -7.600 1.00 66.50 91 PRO A N 1
ATOM 751 C CA . PRO A 1 91 ? 17.725 12.081 -8.215 1.00 66.50 91 PRO A CA 1
ATOM 752 C C . PRO A 1 91 ? 18.044 13.221 -7.242 1.00 66.50 91 PRO A C 1
ATOM 754 O O . PRO A 1 91 ? 17.118 13.780 -6.655 1.00 66.50 91 PRO A O 1
ATOM 757 N N . GLU A 1 92 ? 19.319 13.594 -7.108 1.00 66.88 92 GLU A N 1
ATOM 758 C CA . GLU A 1 92 ? 19.794 14.627 -6.163 1.00 66.88 92 GLU A CA 1
ATOM 759 C C . GLU A 1 92 ? 18.990 15.942 -6.226 1.00 66.88 92 GLU A C 1
ATOM 761 O O . GLU A 1 92 ? 18.845 16.644 -5.229 1.00 66.88 92 GLU A O 1
ATOM 766 N N . ASN A 1 93 ? 18.388 16.240 -7.382 1.00 62.47 93 ASN A N 1
ATOM 767 C CA . ASN A 1 93 ? 17.599 17.448 -7.628 1.00 62.47 93 ASN A CA 1
ATOM 768 C C . ASN A 1 93 ? 16.101 17.329 -7.266 1.00 62.47 93 ASN A C 1
ATOM 770 O O . ASN A 1 93 ? 15.334 18.259 -7.524 1.00 62.47 93 ASN A O 1
ATOM 774 N N . GLY A 1 94 ? 15.659 16.208 -6.686 1.00 67.56 94 GLY A N 1
ATOM 775 C CA . GLY A 1 94 ? 14.255 15.950 -6.356 1.00 67.56 94 GLY A CA 1
ATOM 776 C C . GLY A 1 94 ? 13.324 15.953 -7.578 1.00 67.56 94 GLY A C 1
ATOM 777 O O . GLY A 1 94 ? 13.756 15.830 -8.726 1.00 67.56 94 GLY A O 1
ATOM 778 N N . VAL A 1 95 ? 12.013 16.074 -7.334 1.00 71.75 95 VAL A N 1
ATOM 779 C CA . VAL A 1 95 ? 11.043 16.362 -8.405 1.00 71.75 95 VAL A CA 1
ATOM 780 C C . VAL A 1 95 ? 11.171 17.848 -8.750 1.00 71.75 95 VAL A C 1
ATOM 782 O O . VAL A 1 95 ? 10.905 18.688 -7.882 1.00 71.75 95 VAL A O 1
ATOM 785 N N . PRO A 1 96 ? 11.586 18.201 -9.975 1.00 76.12 96 PRO A N 1
ATOM 786 C CA . PRO A 1 96 ? 11.833 19.586 -10.317 1.00 76.12 96 PRO A CA 1
ATOM 787 C C . PRO A 1 96 ? 10.521 20.366 -10.454 1.00 76.12 96 PRO A C 1
ATOM 789 O O . PRO A 1 96 ? 9.445 19.813 -10.695 1.00 76.12 96 PRO A O 1
ATOM 792 N N . ARG A 1 97 ? 10.606 21.692 -10.313 1.00 81.06 97 ARG A N 1
ATOM 793 C CA . ARG A 1 97 ? 9.492 22.588 -10.638 1.00 81.06 97 ARG A CA 1
ATOM 794 C C . ARG A 1 97 ? 9.476 22.822 -12.146 1.00 81.06 97 ARG A C 1
ATOM 796 O O . ARG A 1 97 ? 10.169 23.709 -12.633 1.00 81.06 97 ARG A O 1
ATOM 803 N N . PHE A 1 98 ? 8.655 22.053 -12.856 1.00 85.00 98 PHE A N 1
ATOM 804 C CA . PHE A 1 98 ? 8.535 22.139 -14.316 1.00 85.00 98 PHE A CA 1
ATOM 805 C C . PHE A 1 98 ? 8.152 23.533 -14.835 1.00 85.00 98 PHE A C 1
ATOM 807 O O . PHE A 1 98 ? 8.496 23.869 -15.956 1.00 85.00 98 PHE A O 1
ATOM 814 N N . SER A 1 99 ? 7.517 24.381 -14.014 1.00 84.00 99 SER A N 1
ATOM 815 C CA . SER A 1 99 ? 7.129 25.748 -14.400 1.00 84.00 99 SER A CA 1
ATOM 816 C C . SER A 1 99 ? 8.296 26.653 -14.808 1.00 84.00 99 SER A C 1
ATOM 818 O O . SER A 1 99 ? 8.068 27.673 -15.446 1.00 84.00 99 SER A O 1
ATOM 820 N N . ASN A 1 100 ? 9.523 26.316 -14.397 1.00 87.62 100 ASN A N 1
ATOM 821 C CA . ASN A 1 100 ? 10.712 27.139 -14.619 1.00 87.62 100 ASN A CA 1
ATOM 822 C C . ASN A 1 100 ? 11.737 26.454 -15.539 1.00 87.62 100 ASN A C 1
ATOM 824 O O . ASN A 1 100 ? 12.852 26.952 -15.665 1.00 87.62 100 ASN A O 1
ATOM 828 N N . MET A 1 101 ? 11.391 25.300 -16.113 1.00 90.69 101 MET A N 1
ATOM 829 C CA . MET A 1 101 ? 12.277 24.509 -16.964 1.00 90.69 101 MET A CA 1
ATOM 830 C C . MET A 1 101 ? 11.907 24.692 -18.428 1.00 90.69 101 MET A C 1
ATOM 832 O O . MET A 1 101 ? 10.734 24.863 -18.755 1.00 90.69 101 MET A O 1
ATOM 836 N N . LYS A 1 102 ? 12.902 24.620 -19.308 1.00 94.06 102 LYS A N 1
ATOM 837 C CA . LYS A 1 102 ? 12.661 24.516 -20.752 1.00 94.06 102 LYS A CA 1
ATOM 838 C C . LYS A 1 102 ? 12.208 23.105 -21.113 1.00 94.06 102 LYS A C 1
ATOM 840 O O . LYS A 1 102 ? 12.597 22.150 -20.438 1.00 94.06 102 LYS A O 1
ATOM 845 N N . ASP A 1 103 ? 11.471 22.966 -22.209 1.00 94.00 103 ASP A N 1
ATOM 846 C CA . ASP A 1 103 ? 10.984 21.669 -22.691 1.00 94.00 103 ASP A CA 1
ATOM 847 C C . ASP A 1 103 ? 12.123 20.645 -22.847 1.00 94.00 103 ASP A C 1
ATOM 849 O O . ASP A 1 103 ? 11.977 19.495 -22.435 1.00 94.00 103 ASP A O 1
ATOM 853 N N . GLU A 1 104 ? 13.311 21.058 -23.308 1.00 95.38 104 GLU A N 1
ATOM 854 C CA . GLU A 1 104 ? 14.459 20.148 -23.434 1.00 95.38 104 GLU A CA 1
ATOM 855 C C . GLU A 1 104 ? 14.967 19.631 -22.078 1.00 95.38 104 GLU A C 1
ATOM 857 O O . GLU A 1 104 ? 15.466 18.506 -21.970 1.00 95.38 104 GLU A O 1
ATOM 862 N N . GLU A 1 105 ? 14.856 20.438 -21.022 1.00 91.06 105 GLU A N 1
ATOM 863 C CA . GLU A 1 105 ? 15.233 20.041 -19.665 1.00 91.06 105 GLU A CA 1
ATOM 864 C C . GLU A 1 105 ? 14.194 19.090 -19.061 1.00 91.06 105 GLU A C 1
ATOM 866 O O . GLU A 1 105 ? 14.566 18.137 -18.366 1.00 91.06 105 GLU A O 1
ATOM 871 N N . ILE A 1 106 ? 12.908 19.325 -19.346 1.00 90.19 106 ILE A N 1
ATOM 872 C CA . ILE A 1 106 ? 11.793 18.448 -18.963 1.00 90.19 106 ILE A CA 1
ATOM 873 C C . ILE A 1 106 ? 11.976 17.076 -19.620 1.00 90.19 106 ILE A C 1
ATOM 875 O O . ILE A 1 106 ? 11.990 16.054 -18.928 1.00 90.19 106 ILE A O 1
ATOM 879 N N . ASP A 1 107 ? 12.243 17.047 -20.925 1.00 93.38 107 ASP A N 1
ATOM 880 C CA . ASP A 1 107 ? 12.524 15.829 -21.688 1.00 93.38 107 ASP A CA 1
ATOM 881 C C . ASP A 1 107 ? 13.746 15.078 -21.162 1.00 93.38 107 ASP A C 1
ATOM 883 O O . ASP A 1 107 ? 13.714 13.855 -20.983 1.00 93.38 107 ASP A O 1
ATOM 887 N N . LYS A 1 108 ? 14.843 15.792 -20.881 1.00 91.75 108 LYS A N 1
ATOM 888 C CA . LYS A 1 108 ? 16.054 15.191 -20.305 1.00 91.75 108 LYS A CA 1
ATOM 889 C C . LYS A 1 108 ? 15.768 14.568 -18.940 1.00 91.75 108 LYS A C 1
ATOM 891 O O . LYS A 1 108 ? 16.273 13.480 -18.649 1.00 91.75 108 LYS A O 1
ATOM 896 N N . TRP A 1 109 ? 14.956 15.224 -18.113 1.00 88.81 109 TRP A N 1
ATOM 897 C CA . TRP A 1 109 ? 14.541 14.685 -16.821 1.00 88.81 109 TRP A CA 1
ATOM 898 C C . TRP A 1 109 ? 13.668 13.437 -16.978 1.00 88.81 109 TRP A C 1
ATOM 900 O O . TRP A 1 109 ? 13.942 12.433 -16.318 1.00 88.81 109 TRP A O 1
ATOM 910 N N . HIS A 1 110 ? 12.682 13.451 -17.882 1.00 89.31 110 HIS A N 1
ATOM 911 C CA . HIS A 1 110 ? 11.846 12.282 -18.166 1.00 89.31 110 HIS A CA 1
ATOM 912 C C . HIS A 1 110 ? 12.677 11.101 -18.658 1.00 89.31 110 HIS A C 1
ATOM 914 O O . HIS A 1 110 ? 12.556 10.014 -18.103 1.00 89.31 110 HIS A O 1
ATOM 920 N N . LYS A 1 111 ? 13.585 11.312 -19.619 1.00 93.31 111 LYS A N 1
ATOM 921 C CA . LYS A 1 111 ? 14.487 10.260 -20.120 1.00 93.31 111 LYS A CA 1
ATOM 922 C C . LYS A 1 111 ? 15.343 9.665 -19.005 1.00 93.31 111 LYS A C 1
ATOM 924 O O . LYS A 1 111 ? 15.422 8.445 -18.893 1.00 93.31 111 LYS A O 1
ATOM 929 N N . LYS A 1 112 ? 15.936 10.507 -18.148 1.00 91.06 112 LYS A N 1
ATOM 930 C CA . LYS A 1 112 ? 16.721 10.039 -16.994 1.00 91.06 112 LYS A CA 1
ATOM 931 C C . LYS A 1 112 ? 15.860 9.227 -16.025 1.00 91.06 112 LYS A C 1
ATOM 933 O O . LYS A 1 112 ? 16.266 8.145 -15.618 1.00 91.06 112 LYS A O 1
ATOM 938 N N . ARG A 1 113 ? 14.673 9.728 -15.673 1.00 88.62 113 ARG A N 1
ATOM 939 C CA . ARG A 1 113 ? 13.748 9.047 -14.758 1.00 88.62 113 ARG A CA 1
ATOM 940 C C . ARG A 1 113 ? 13.280 7.704 -15.317 1.00 88.62 113 ARG A C 1
ATOM 942 O O . ARG A 1 113 ? 13.265 6.732 -14.573 1.00 88.62 113 ARG A O 1
ATOM 949 N N . SER A 1 114 ? 12.924 7.646 -16.597 1.00 91.69 114 SER A N 1
ATOM 950 C CA . SER A 1 114 ? 12.513 6.406 -17.258 1.00 91.69 114 SER A CA 1
ATOM 951 C C . SER A 1 114 ? 13.654 5.394 -17.321 1.00 91.69 114 SER A C 1
ATOM 953 O O . SER A 1 114 ? 13.420 4.221 -17.066 1.00 91.69 114 SER A O 1
ATOM 955 N N . ALA A 1 115 ? 14.888 5.832 -17.591 1.00 93.25 115 ALA A N 1
ATOM 956 C CA . ALA A 1 115 ? 16.053 4.948 -17.568 1.00 93.25 115 ALA A CA 1
ATOM 957 C C . ALA A 1 115 ? 16.286 4.341 -16.173 1.00 93.25 115 ALA A C 1
ATOM 959 O O . ALA A 1 115 ? 16.454 3.132 -16.065 1.00 93.25 115 ALA A O 1
ATOM 960 N N . MET A 1 116 ? 16.212 5.154 -15.111 1.00 91.69 116 MET A N 1
ATOM 961 C CA . MET A 1 116 ? 16.326 4.670 -13.727 1.00 91.69 116 MET A CA 1
ATOM 962 C C . MET A 1 116 ? 15.197 3.701 -13.357 1.00 91.69 116 MET A C 1
ATOM 964 O O . MET A 1 116 ? 15.438 2.697 -12.696 1.00 91.69 116 MET A O 1
ATOM 968 N N . PHE A 1 117 ? 13.966 3.983 -13.796 1.00 92.69 117 PHE A N 1
ATOM 969 C CA . PHE A 1 117 ? 12.829 3.094 -13.565 1.00 92.69 117 PHE A CA 1
ATOM 970 C C . PHE A 1 117 ? 13.026 1.738 -14.257 1.00 92.69 117 PHE A C 1
ATOM 972 O O . PHE A 1 117 ? 12.834 0.705 -13.629 1.00 92.69 117 PHE A O 1
ATOM 979 N N . LEU A 1 118 ? 13.459 1.736 -15.522 1.00 94.31 118 LEU A N 1
ATOM 980 C CA . LEU A 1 118 ? 13.727 0.509 -16.278 1.00 94.31 118 LEU A CA 1
ATOM 981 C C . LEU A 1 118 ? 14.879 -0.304 -15.677 1.00 94.31 118 LEU A C 1
ATOM 983 O O . LEU A 1 118 ? 14.808 -1.529 -15.638 1.00 94.31 118 LEU A O 1
ATOM 987 N N . GLU A 1 119 ? 15.928 0.363 -15.191 1.00 94.06 119 GLU A N 1
ATOM 988 C CA . GLU A 1 119 ? 17.018 -0.291 -14.462 1.00 94.06 119 GLU A CA 1
ATOM 989 C C . GLU A 1 119 ? 16.492 -0.968 -13.191 1.00 94.06 119 GLU A C 1
ATOM 991 O O . GLU A 1 119 ? 16.765 -2.146 -12.960 1.00 94.06 119 GLU A O 1
ATOM 996 N N . ALA A 1 120 ? 15.674 -0.251 -12.415 1.00 93.50 120 ALA A N 1
ATOM 997 C CA . ALA A 1 120 ? 15.044 -0.779 -11.214 1.00 93.50 120 ALA A CA 1
ATOM 998 C C . ALA A 1 120 ? 14.115 -1.964 -11.507 1.00 93.50 120 ALA A C 1
ATOM 1000 O O . ALA A 1 120 ? 14.119 -2.921 -10.746 1.00 93.50 120 ALA A O 1
ATOM 1001 N N . GLU A 1 121 ? 13.351 -1.926 -12.598 1.00 93.31 121 GLU A N 1
ATOM 1002 C CA . GLU A 1 121 ? 12.429 -2.991 -13.014 1.00 93.31 121 GLU A CA 1
ATOM 1003 C C . GLU A 1 121 ? 13.162 -4.265 -13.482 1.00 93.31 121 GLU A C 1
ATOM 1005 O O . GLU A 1 121 ? 12.679 -5.384 -13.289 1.00 93.31 121 GLU A O 1
ATOM 1010 N N . CYS A 1 122 ? 14.331 -4.107 -14.111 1.00 93.25 122 CYS A N 1
ATOM 1011 C CA . CYS A 1 122 ? 15.116 -5.220 -14.650 1.00 93.25 122 CYS A CA 1
ATOM 1012 C C . CYS A 1 122 ? 16.040 -5.881 -13.617 1.00 93.25 122 CYS A C 1
ATOM 1014 O O . CYS A 1 122 ? 16.404 -7.046 -13.790 1.00 93.25 122 CYS A O 1
ATOM 1016 N N . ALA A 1 123 ? 16.457 -5.149 -12.585 1.00 94.25 123 ALA A N 1
ATOM 1017 C CA . ALA A 1 123 ? 17.364 -5.654 -11.561 1.00 94.25 123 ALA A CA 1
ATOM 1018 C C . ALA A 1 123 ? 16.649 -6.580 -10.551 1.00 94.25 123 ALA A C 1
ATOM 1020 O O . ALA A 1 123 ? 15.439 -6.474 -10.357 1.00 94.25 123 ALA A O 1
ATOM 1021 N N . PRO A 1 124 ? 17.367 -7.490 -9.871 1.00 93.81 124 PRO A N 1
ATOM 1022 C CA . PRO A 1 124 ? 16.800 -8.248 -8.756 1.00 93.81 124 PRO A CA 1
ATOM 1023 C C . PRO A 1 124 ? 16.456 -7.328 -7.567 1.00 93.81 124 PRO A C 1
ATOM 1025 O O . PRO A 1 124 ? 17.263 -6.452 -7.243 1.00 93.81 124 PRO A O 1
ATOM 1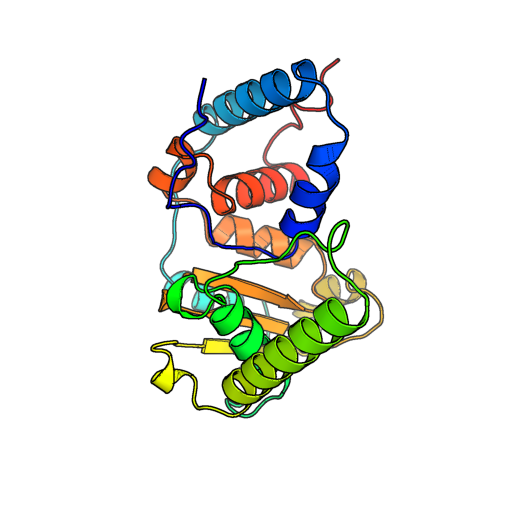028 N N . PRO A 1 125 ? 15.339 -7.544 -6.847 1.00 92.94 125 PRO A N 1
ATOM 1029 C CA . PRO A 1 125 ? 14.954 -6.701 -5.707 1.00 92.94 125 PRO A CA 1
ATOM 1030 C C . PRO A 1 125 ? 16.015 -6.678 -4.596 1.00 92.94 125 PRO A C 1
ATOM 1032 O O . PRO A 1 125 ? 16.231 -5.648 -3.954 1.00 92.94 125 PRO A O 1
ATOM 1035 N N . GLN A 1 126 ? 16.761 -7.775 -4.429 1.00 93.75 126 GLN A N 1
ATOM 1036 C CA . GLN A 1 126 ? 17.836 -7.899 -3.440 1.00 93.75 126 GLN A CA 1
ATOM 1037 C C . GLN A 1 126 ? 18.984 -6.912 -3.684 1.00 93.75 126 GLN A C 1
ATOM 1039 O O . GLN A 1 126 ? 19.646 -6.511 -2.729 1.00 93.75 126 GLN A O 1
ATOM 1044 N N . GLN A 1 127 ? 19.201 -6.464 -4.927 1.00 94.06 127 GLN A N 1
ATOM 1045 C CA . GLN A 1 127 ? 20.197 -5.430 -5.235 1.00 94.06 127 GLN A CA 1
ATOM 1046 C C . GLN A 1 127 ? 19.874 -4.100 -4.537 1.00 94.06 127 GLN A C 1
ATOM 1048 O O . GLN A 1 127 ? 20.778 -3.330 -4.217 1.00 94.06 127 GLN A O 1
ATOM 1053 N N . PHE A 1 128 ? 18.594 -3.850 -4.264 1.00 92.12 128 PHE A N 1
ATOM 1054 C CA . PHE A 1 128 ? 18.112 -2.672 -3.549 1.00 92.12 128 PHE A CA 1
ATOM 1055 C C . PHE A 1 128 ? 17.817 -2.953 -2.068 1.00 92.12 128 PHE A C 1
ATOM 1057 O O . PHE A 1 128 ? 17.373 -2.051 -1.360 1.00 92.12 128 PHE A O 1
ATOM 1064 N N . GLY A 1 129 ? 18.074 -4.179 -1.596 1.00 93.00 129 GLY A N 1
ATOM 1065 C CA . GLY A 1 129 ? 17.727 -4.619 -0.245 1.00 93.00 129 GLY A CA 1
ATOM 1066 C C . GLY A 1 129 ? 16.219 -4.685 -0.004 1.00 93.00 129 GLY A C 1
ATOM 1067 O O . GLY A 1 129 ? 15.793 -4.416 1.112 1.00 93.00 129 GLY A O 1
ATOM 1068 N N . LEU A 1 130 ? 15.429 -4.974 -1.044 1.00 93.56 130 LEU A N 1
ATOM 1069 C CA . LEU A 1 130 ? 13.975 -5.098 -0.950 1.00 93.56 130 LEU A CA 1
ATOM 1070 C C . LEU A 1 130 ? 13.564 -6.566 -0.833 1.00 93.56 130 LEU A C 1
ATOM 1072 O O . LEU A 1 130 ? 14.154 -7.429 -1.494 1.00 93.56 130 LEU A O 1
ATOM 1076 N N . ASN A 1 131 ? 12.505 -6.821 -0.065 1.00 95.31 131 ASN A N 1
ATOM 1077 C CA . ASN A 1 131 ? 11.813 -8.105 -0.039 1.00 95.31 131 ASN A CA 1
ATOM 1078 C C . ASN A 1 131 ? 10.358 -7.908 -0.480 1.00 95.31 131 ASN A C 1
ATOM 1080 O O . ASN A 1 131 ? 9.554 -7.326 0.245 1.00 95.31 131 ASN A O 1
ATOM 1084 N N . ILE A 1 132 ? 10.050 -8.320 -1.713 1.00 95.50 132 ILE A N 1
ATOM 1085 C CA . ILE A 1 132 ? 8.771 -8.035 -2.372 1.00 95.50 132 ILE A CA 1
ATOM 1086 C C . ILE A 1 132 ? 7.946 -9.308 -2.485 1.00 95.50 132 ILE A C 1
ATOM 1088 O O . ILE A 1 132 ? 8.389 -10.308 -3.050 1.00 95.50 132 ILE A O 1
ATOM 1092 N N . HIS A 1 133 ? 6.703 -9.199 -2.040 1.00 95.94 133 HIS A N 1
ATOM 1093 C CA . HIS A 1 133 ? 5.686 -10.229 -2.106 1.00 95.94 133 HIS A CA 1
ATOM 1094 C C . HIS A 1 133 ? 4.531 -9.742 -2.975 1.00 95.94 133 HIS A C 1
ATOM 1096 O O . HIS A 1 133 ? 4.182 -8.558 -2.983 1.00 95.94 133 HIS A O 1
ATOM 1102 N N . GLY A 1 134 ? 3.932 -10.656 -3.730 1.00 96.31 134 GLY A N 1
ATOM 1103 C CA . GLY A 1 134 ? 2.798 -10.339 -4.580 1.00 96.31 134 GLY A CA 1
ATOM 1104 C C . GLY A 1 134 ? 1.806 -11.482 -4.615 1.00 96.31 134 GLY A C 1
ATOM 1105 O O . GLY A 1 134 ? 2.197 -12.641 -4.717 1.00 96.31 134 GLY A O 1
ATOM 1106 N N . TYR A 1 135 ? 0.526 -11.141 -4.575 1.00 96.50 135 TYR A N 1
ATOM 1107 C CA . TYR A 1 135 ? -0.576 -12.091 -4.596 1.00 96.50 135 TYR A CA 1
ATOM 1108 C C . TYR A 1 135 ? -1.633 -11.607 -5.575 1.00 96.50 135 TYR A C 1
ATOM 1110 O O . TYR A 1 135 ? -1.956 -10.418 -5.610 1.00 96.50 135 TYR A O 1
ATOM 1118 N N . TYR A 1 136 ? -2.198 -12.523 -6.354 1.00 95.19 136 TYR A N 1
ATOM 1119 C CA . TYR A 1 136 ? -3.386 -12.251 -7.152 1.00 95.19 136 TYR A CA 1
ATOM 1120 C C . TYR A 1 136 ? -4.597 -12.949 -6.551 1.00 95.19 136 TYR A C 1
ATOM 1122 O O . TYR A 1 136 ? -4.490 -14.028 -5.970 1.00 95.19 136 TYR A O 1
ATOM 1130 N N . LEU A 1 137 ? -5.761 -12.331 -6.710 1.00 95.00 137 LEU A N 1
ATOM 1131 C CA . LEU A 1 137 ? -7.029 -12.883 -6.259 1.00 95.00 137 LEU A CA 1
ATOM 1132 C C . LEU A 1 137 ? -7.736 -13.533 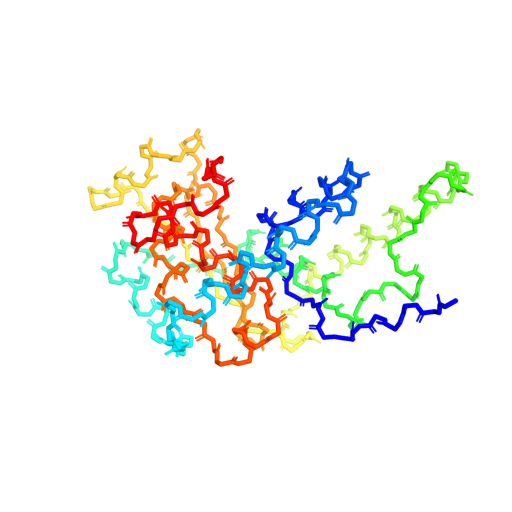-7.448 1.00 95.00 137 LEU A C 1
ATOM 1134 O O . LEU A 1 137 ? -8.230 -12.805 -8.303 1.00 95.00 137 LEU A O 1
ATOM 1138 N N . PRO A 1 138 ? -7.820 -14.867 -7.551 1.00 94.38 138 PRO A N 1
ATOM 1139 C CA . PRO A 1 138 ? -8.629 -15.515 -8.574 1.00 94.38 138 PRO A CA 1
ATOM 1140 C C . PRO A 1 138 ? -10.116 -15.185 -8.394 1.00 94.38 138 PRO A C 1
ATOM 1142 O O . PRO A 1 138 ? -10.582 -14.892 -7.290 1.00 94.38 138 PRO A O 1
ATOM 1145 N N . HIS A 1 139 ? -10.879 -15.265 -9.482 1.00 93.06 139 HIS A N 1
ATOM 1146 C CA . HIS A 1 139 ? -12.322 -15.039 -9.463 1.00 93.06 139 HIS A CA 1
ATOM 1147 C C . HIS A 1 139 ? -13.066 -16.264 -8.892 1.00 93.06 139 HIS A C 1
ATOM 1149 O O . HIS A 1 139 ? -13.628 -17.074 -9.630 1.00 93.06 139 HIS A O 1
ATOM 1155 N N . THR A 1 140 ? -13.058 -16.411 -7.568 1.00 94.31 140 THR A N 1
ATOM 1156 C CA . THR A 1 140 ? -13.795 -17.447 -6.822 1.00 94.31 140 THR A CA 1
ATOM 1157 C C . THR A 1 140 ? -15.096 -16.891 -6.240 1.00 94.31 140 THR A C 1
ATOM 1159 O O . THR A 1 140 ? -15.312 -15.680 -6.238 1.00 94.31 140 THR A O 1
ATOM 1162 N N . GLU A 1 141 ? -15.965 -17.759 -5.711 1.00 94.19 141 GLU A N 1
ATOM 1163 C CA . GLU A 1 141 ? -17.202 -17.313 -5.049 1.00 94.19 141 GLU A CA 1
ATOM 1164 C C . GLU A 1 141 ? -16.907 -16.423 -3.831 1.00 94.19 141 GLU A C 1
ATOM 1166 O O . GLU A 1 141 ? -17.560 -15.402 -3.638 1.00 94.19 141 GLU A O 1
ATOM 1171 N N . ARG A 1 142 ? -15.864 -16.752 -3.054 1.00 92.56 142 ARG A N 1
ATOM 1172 C CA . ARG A 1 142 ? -15.416 -15.942 -1.912 1.00 92.56 142 ARG A CA 1
ATOM 1173 C C . ARG A 1 142 ? -14.955 -14.550 -2.348 1.00 92.56 142 ARG A C 1
ATOM 1175 O O . ARG A 1 142 ? -15.316 -13.559 -1.723 1.00 92.56 142 ARG A O 1
ATOM 1182 N N . ASN A 1 143 ? -14.193 -14.469 -3.439 1.00 93.12 143 ASN A N 1
ATOM 1183 C CA . ASN A 1 143 ? -13.614 -13.212 -3.915 1.00 93.12 143 ASN A CA 1
ATOM 1184 C C . ASN A 1 143 ? -14.586 -12.372 -4.763 1.00 93.12 143 ASN A C 1
ATOM 1186 O O . ASN A 1 143 ? -14.273 -11.227 -5.096 1.00 93.12 143 ASN A O 1
ATOM 1190 N N . LYS A 1 144 ? -15.758 -12.911 -5.123 1.00 92.50 144 LYS A N 1
ATOM 1191 C CA . LYS A 1 144 ? -16.723 -12.275 -6.032 1.00 92.50 144 LYS A CA 1
ATOM 1192 C C . LYS A 1 144 ? -17.120 -10.867 -5.589 1.00 92.50 144 LYS A C 1
ATOM 1194 O O . LYS A 1 144 ? -17.138 -9.954 -6.410 1.00 92.50 144 LYS A O 1
ATOM 1199 N N . ILE A 1 145 ? -17.342 -10.668 -4.289 1.00 91.88 145 ILE A N 1
ATOM 1200 C CA . ILE A 1 145 ? -17.703 -9.359 -3.723 1.00 91.88 145 ILE A CA 1
ATOM 1201 C C . ILE A 1 145 ? -16.642 -8.279 -3.992 1.00 91.88 145 ILE A C 1
ATOM 1203 O O . ILE A 1 145 ? -16.974 -7.107 -4.163 1.00 91.88 145 ILE A O 1
ATOM 1207 N N . PHE A 1 146 ? -15.363 -8.656 -4.066 1.00 91.38 146 PHE A N 1
ATOM 1208 C CA . PHE A 1 146 ? -14.281 -7.717 -4.358 1.00 91.38 146 PHE A CA 1
ATOM 1209 C C . PHE A 1 146 ? -14.232 -7.357 -5.843 1.00 91.38 146 PHE A C 1
ATOM 1211 O O . PHE A 1 146 ? -13.949 -6.208 -6.176 1.00 91.38 146 PHE A O 1
ATOM 1218 N N . TYR A 1 147 ? -14.560 -8.308 -6.720 1.00 90.50 147 TYR A N 1
ATOM 1219 C CA . TYR A 1 147 ? -14.662 -8.090 -8.164 1.00 90.50 147 TYR A CA 1
ATOM 1220 C C . TYR A 1 147 ? -15.875 -7.242 -8.554 1.00 90.50 147 TYR A C 1
ATOM 1222 O O . TYR A 1 147 ? -15.773 -6.420 -9.458 1.00 90.50 147 TYR A O 1
ATOM 1230 N N . GLU A 1 148 ? -16.996 -7.366 -7.842 1.00 90.81 148 GLU A N 1
ATOM 1231 C CA . GLU A 1 148 ? -18.176 -6.509 -8.047 1.00 90.81 148 GLU A CA 1
ATOM 1232 C C . GLU A 1 148 ? -17.888 -5.027 -7.753 1.00 90.81 148 GLU A C 1
ATOM 1234 O O . GLU A 1 148 ? -18.528 -4.138 -8.312 1.00 90.81 148 GLU A O 1
ATOM 1239 N N . GLN A 1 149 ? -16.903 -4.756 -6.895 1.00 87.75 149 GLN A N 1
ATOM 1240 C CA . GLN A 1 149 ? -16.442 -3.407 -6.565 1.00 87.75 149 GLN A CA 1
ATOM 1241 C C . GLN A 1 149 ? -15.240 -2.947 -7.402 1.00 87.75 149 GLN A C 1
ATOM 1243 O O . GLN A 1 149 ? -14.899 -1.762 -7.378 1.00 87.75 149 GLN A O 1
ATOM 1248 N N . ALA A 1 150 ? -14.563 -3.869 -8.086 1.00 85.44 150 ALA A N 1
ATOM 1249 C CA . ALA A 1 150 ? -13.401 -3.570 -8.905 1.00 85.44 150 ALA A CA 1
ATOM 1250 C C . ALA A 1 150 ? -13.823 -2.822 -10.175 1.00 85.44 150 ALA A C 1
ATOM 1252 O O . ALA A 1 150 ? -14.822 -3.143 -10.821 1.00 85.44 150 ALA A O 1
ATOM 1253 N N . TYR A 1 151 ? -13.029 -1.831 -10.577 1.00 70.00 151 TYR A N 1
ATOM 1254 C CA . TYR A 1 151 ? -13.212 -1.211 -11.882 1.00 70.00 151 TYR A CA 1
ATOM 1255 C C . TYR A 1 151 ? -12.758 -2.199 -12.969 1.00 70.00 151 TYR A C 1
ATOM 1257 O O . TYR A 1 151 ? -11.586 -2.541 -13.049 1.00 70.00 151 TYR A O 1
ATOM 1265 N N . GLN A 1 152 ? -13.697 -2.614 -13.824 1.00 66.38 152 GLN A N 1
ATOM 1266 C CA . GLN A 1 152 ? -13.434 -3.162 -15.165 1.00 66.38 152 GLN A CA 1
ATOM 1267 C C . GLN A 1 152 ? -12.695 -4.510 -15.265 1.00 66.38 152 GLN A C 1
ATOM 1269 O O . GLN A 1 152 ? -11.822 -4.655 -16.109 1.00 66.38 152 GLN A O 1
ATOM 1274 N N . GLY A 1 153 ? -13.092 -5.537 -14.507 1.00 65.75 153 GLY A N 1
ATOM 1275 C CA . GLY A 1 153 ? -12.716 -6.934 -14.812 1.00 65.75 153 GLY A CA 1
ATOM 1276 C C . GLY A 1 153 ? -11.215 -7.254 -14.757 1.00 65.75 153 GLY A C 1
ATOM 1277 O O . GLY A 1 153 ? -10.810 -8.354 -15.133 1.00 65.75 153 GLY A O 1
ATOM 1278 N N . ASP A 1 154 ? -10.404 -6.310 -14.288 1.00 78.56 154 ASP A N 1
ATOM 1279 C CA . ASP A 1 154 ? -8.980 -6.490 -14.088 1.00 78.56 154 ASP A CA 1
ATOM 1280 C C . ASP A 1 154 ? -8.721 -7.418 -12.904 1.00 78.56 154 ASP A C 1
ATOM 1282 O O . ASP A 1 154 ? -9.456 -7.439 -11.913 1.00 78.56 154 ASP A O 1
ATOM 1286 N N . ASN A 1 155 ? -7.627 -8.170 -12.994 1.00 87.88 155 ASN A N 1
ATOM 1287 C CA . ASN A 1 155 ? -7.190 -9.023 -11.901 1.00 87.88 155 ASN A CA 1
ATOM 1288 C C . ASN A 1 155 ? -6.836 -8.168 -10.683 1.00 87.88 155 ASN A C 1
ATOM 1290 O O . ASN A 1 155 ? -5.991 -7.275 -10.763 1.00 87.88 155 ASN A O 1
ATOM 1294 N N . ILE A 1 156 ? -7.430 -8.496 -9.539 1.00 91.75 156 ILE A N 1
ATOM 1295 C CA . ILE A 1 156 ? -7.083 -7.863 -8.271 1.00 91.75 156 ILE A CA 1
ATOM 1296 C C . ILE A 1 156 ? -5.742 -8.425 -7.801 1.00 91.75 156 ILE A C 1
ATOM 1298 O O . ILE A 1 156 ? -5.556 -9.645 -7.750 1.00 91.75 156 ILE A O 1
ATOM 1302 N N . CYS A 1 157 ? -4.798 -7.554 -7.446 1.00 93.81 157 CYS A N 1
ATOM 1303 C CA . CYS A 1 157 ? -3.537 -7.975 -6.826 1.00 93.81 157 CYS A CA 1
ATOM 1304 C C . CYS A 1 157 ? -3.179 -7.122 -5.618 1.00 93.81 157 CYS A C 1
ATOM 1306 O O . CYS A 1 157 ? -3.444 -5.917 -5.598 1.00 93.81 157 CYS A O 1
ATOM 1308 N N . PHE A 1 158 ? -2.518 -7.761 -4.661 1.00 94.44 158 PHE A N 1
ATOM 1309 C CA . PHE A 1 158 ? -1.903 -7.144 -3.497 1.00 94.44 158 PHE A CA 1
ATOM 1310 C C . PHE A 1 158 ? -0.393 -7.339 -3.580 1.00 94.44 158 PHE A C 1
ATOM 1312 O O . PHE A 1 158 ? 0.084 -8.461 -3.742 1.00 94.44 158 PHE A O 1
ATOM 1319 N N . LEU A 1 159 ? 0.342 -6.236 -3.529 1.00 95.19 159 LEU A N 1
ATOM 1320 C CA . LEU A 1 159 ? 1.798 -6.193 -3.594 1.00 95.19 159 LEU A CA 1
ATOM 1321 C C . LEU A 1 159 ? 2.300 -5.536 -2.311 1.00 95.19 159 LEU A C 1
ATOM 1323 O O . LEU A 1 159 ? 1.764 -4.503 -1.904 1.00 95.19 159 LEU A O 1
ATOM 1327 N N . PHE A 1 160 ? 3.308 -6.123 -1.682 1.00 93.50 160 PHE A N 1
ATOM 1328 C CA . PHE A 1 160 ? 3.851 -5.671 -0.406 1.00 93.50 160 PHE A CA 1
ATOM 1329 C C . PHE A 1 160 ? 5.375 -5.736 -0.436 1.00 93.50 160 PHE A C 1
ATOM 1331 O O . PHE A 1 160 ? 5.944 -6.688 -0.966 1.00 93.50 160 PHE A O 1
ATOM 1338 N N . GLU A 1 161 ? 6.038 -4.730 0.121 1.00 94.25 161 GLU A N 1
ATOM 1339 C CA . GLU A 1 161 ? 7.476 -4.731 0.356 1.00 94.25 161 GLU A CA 1
ATOM 1340 C C . GLU A 1 161 ? 7.739 -4.680 1.862 1.00 94.25 161 GLU A C 1
ATOM 1342 O O . GLU A 1 161 ? 7.375 -3.716 2.538 1.00 94.25 161 GLU A O 1
ATOM 1347 N N . GLU A 1 162 ? 8.354 -5.743 2.376 1.00 92.69 162 GLU A N 1
ATOM 1348 C CA . GLU A 1 162 ? 8.500 -6.005 3.808 1.00 92.69 162 GLU A CA 1
ATOM 1349 C C . GLU A 1 162 ? 9.365 -4.970 4.523 1.00 92.69 162 GLU A C 1
ATOM 1351 O O . GLU A 1 162 ? 9.000 -4.466 5.584 1.00 92.69 162 GLU A O 1
ATOM 1356 N N . THR A 1 163 ? 10.488 -4.595 3.915 1.00 89.69 163 THR A N 1
ATOM 1357 C CA . THR A 1 163 ? 11.532 -3.789 4.561 1.00 89.69 163 THR A CA 1
ATOM 1358 C C . THR A 1 163 ? 11.071 -2.363 4.848 1.00 89.69 163 THR A C 1
ATOM 1360 O O . THR A 1 163 ? 11.448 -1.761 5.853 1.00 89.69 163 THR A O 1
ATOM 1363 N N . THR A 1 164 ? 10.276 -1.792 3.949 1.00 86.06 164 THR A N 1
ATOM 1364 C CA . THR A 1 164 ? 9.753 -0.424 4.034 1.00 86.06 164 THR A CA 1
ATOM 1365 C C . THR A 1 164 ? 8.300 -0.385 4.502 1.00 86.06 164 THR A C 1
ATOM 1367 O O . THR A 1 164 ? 7.796 0.687 4.844 1.00 86.06 164 THR A O 1
ATOM 1370 N N . GLY A 1 165 ? 7.612 -1.532 4.523 1.00 86.88 165 GLY A N 1
ATOM 1371 C CA . GLY A 1 165 ? 6.177 -1.625 4.782 1.00 86.88 165 GLY A CA 1
ATOM 1372 C C . GLY A 1 165 ? 5.333 -0.926 3.713 1.00 86.88 165 GLY A C 1
ATOM 1373 O O . GLY A 1 165 ? 4.236 -0.442 4.020 1.00 86.88 165 GLY A O 1
ATOM 1374 N N . TYR A 1 166 ? 5.867 -0.800 2.494 1.00 89.31 166 TYR A N 1
ATOM 1375 C CA . TYR A 1 166 ? 5.170 -0.227 1.347 1.00 89.31 166 TYR A CA 1
ATOM 1376 C C . TYR A 1 166 ? 4.214 -1.264 0.765 1.00 89.31 166 TYR A C 1
ATOM 1378 O O . TYR A 1 166 ? 4.577 -2.423 0.595 1.00 89.31 166 TYR A O 1
ATOM 1386 N N . TYR A 1 167 ? 2.999 -0.857 0.409 1.00 91.06 167 TYR A N 1
ATOM 1387 C CA . TYR A 1 167 ? 2.029 -1.767 -0.187 1.00 91.06 167 TYR A CA 1
ATOM 1388 C C . TYR A 1 167 ? 1.191 -1.099 -1.263 1.00 91.06 167 TYR A C 1
ATOM 1390 O O . TYR A 1 167 ? 0.966 0.113 -1.268 1.00 91.06 167 TYR A O 1
ATOM 1398 N N . GLN A 1 168 ? 0.708 -1.914 -2.191 1.00 91.12 168 GLN A N 1
ATOM 1399 C CA . GLN A 1 168 ? -0.138 -1.481 -3.284 1.00 91.12 168 GLN A CA 1
ATOM 1400 C C . GLN A 1 168 ? -1.239 -2.503 -3.539 1.00 91.12 168 GLN A C 1
ATOM 1402 O O . GLN A 1 168 ? -0.996 -3.698 -3.688 1.00 91.12 168 GLN A O 1
ATOM 1407 N N . PHE A 1 169 ? -2.456 -1.989 -3.680 1.00 89.56 169 PHE A N 1
ATOM 1408 C CA . PHE A 1 169 ? -3.561 -2.716 -4.282 1.00 89.56 169 PHE A CA 1
ATOM 1409 C C . PHE A 1 169 ? -3.697 -2.291 -5.740 1.00 89.56 169 PHE A C 1
ATOM 1411 O O . PHE A 1 169 ? -3.688 -1.099 -6.057 1.00 89.56 169 PHE A O 1
ATOM 1418 N N . SER A 1 170 ? -3.831 -3.267 -6.628 1.00 86.38 170 SER A N 1
ATOM 1419 C CA . SER A 1 170 ? -4.224 -3.045 -8.020 1.00 86.38 170 SER A CA 1
ATOM 1420 C C . SER A 1 170 ? -5.648 -3.541 -8.207 1.00 86.38 170 SER A C 1
ATOM 1422 O O . SER A 1 170 ? -5.977 -4.643 -7.770 1.00 86.38 170 SER A O 1
ATOM 1424 N N . CYS A 1 171 ? -6.487 -2.681 -8.783 1.00 80.75 171 CYS A N 1
ATOM 1425 C CA . CYS A 1 171 ? -7.877 -2.952 -9.157 1.00 80.75 171 CYS A CA 1
ATOM 1426 C C . CYS A 1 171 ? -8.783 -3.514 -8.042 1.00 80.75 171 CYS A C 1
ATOM 1428 O O . CYS A 1 171 ? -9.903 -3.922 -8.320 1.00 80.75 171 CYS A O 1
ATOM 1430 N N . ALA A 1 172 ? -8.347 -3.499 -6.778 1.00 71.19 172 ALA A N 1
ATOM 1431 C CA . ALA A 1 172 ? -9.141 -3.988 -5.662 1.00 71.19 172 ALA A CA 1
ATOM 1432 C C . ALA A 1 172 ? -10.354 -3.085 -5.415 1.00 71.19 172 ALA A C 1
ATOM 1434 O O . ALA A 1 172 ? -10.239 -1.855 -5.411 1.00 71.19 172 ALA A O 1
ATOM 1435 N N . GLY A 1 173 ? -11.497 -3.708 -5.130 1.00 77.81 173 GLY A N 1
ATOM 1436 C CA . GLY A 1 173 ? -12.624 -3.020 -4.519 1.00 77.81 173 GLY A CA 1
ATOM 1437 C C . GLY A 1 173 ? -12.207 -2.295 -3.238 1.00 77.81 173 GLY A C 1
ATOM 1438 O O . GLY A 1 173 ? -11.367 -2.781 -2.472 1.00 77.81 173 GLY A O 1
ATOM 1439 N N . CYS A 1 174 ? -12.811 -1.133 -2.986 1.00 83.56 174 CYS A N 1
ATOM 1440 C CA . CYS A 1 174 ? -12.497 -0.318 -1.814 1.00 83.56 174 CYS A CA 1
ATOM 1441 C C . CYS A 1 174 ? -12.640 -1.098 -0.495 1.00 83.56 174 CYS A C 1
ATOM 1443 O O . CYS A 1 174 ? -11.885 -0.825 0.436 1.00 83.56 174 CYS A O 1
ATOM 1445 N N . SER A 1 175 ? -13.557 -2.074 -0.401 1.00 89.88 175 SER A N 1
ATOM 1446 C CA . SER A 1 175 ? -13.787 -2.803 0.852 1.00 89.88 175 SER A CA 1
ATOM 1447 C C . SER A 1 175 ? -12.593 -3.653 1.278 1.00 89.88 175 SER A C 1
ATOM 1449 O O . SER A 1 175 ? -12.191 -3.565 2.433 1.00 89.88 175 SER A O 1
ATOM 1451 N N . LEU A 1 176 ? -11.994 -4.433 0.368 1.00 90.69 176 LEU A N 1
ATOM 1452 C CA . LEU A 1 176 ? -10.830 -5.265 0.698 1.00 90.69 176 LEU A CA 1
ATOM 1453 C C . LEU A 1 176 ? -9.639 -4.393 1.087 1.00 90.69 176 LEU A C 1
ATOM 1455 O O . LEU A 1 176 ? -8.990 -4.634 2.100 1.00 90.69 176 LEU A O 1
ATOM 1459 N N . MET A 1 177 ? -9.390 -3.342 0.304 1.00 91.88 177 MET A N 1
ATOM 1460 C CA . MET A 1 177 ? -8.311 -2.402 0.585 1.00 91.88 177 MET A CA 1
ATOM 1461 C C . MET A 1 177 ? -8.464 -1.792 1.985 1.00 91.88 177 MET A C 1
ATOM 1463 O O . MET A 1 177 ? -7.498 -1.758 2.740 1.00 91.88 177 MET A O 1
ATOM 1467 N N . TYR A 1 178 ? -9.663 -1.338 2.364 1.00 94.31 178 TYR A N 1
ATOM 1468 C CA . TYR A 1 178 ? -9.884 -0.771 3.696 1.00 94.31 178 TYR A CA 1
ATOM 1469 C C . TYR A 1 178 ? -9.790 -1.811 4.813 1.00 94.31 178 TYR A C 1
ATOM 1471 O O . TYR A 1 178 ? -9.213 -1.497 5.850 1.00 94.31 178 TYR A O 1
ATOM 1479 N N . GLN A 1 179 ? -10.283 -3.035 4.606 1.00 94.75 179 GLN A N 1
ATOM 1480 C CA . GLN A 1 179 ? -10.131 -4.127 5.575 1.00 94.75 179 GLN A CA 1
ATOM 1481 C C . GLN A 1 179 ? -8.656 -4.416 5.860 1.00 94.75 179 GLN A C 1
ATOM 1483 O O . GLN A 1 179 ? -8.251 -4.432 7.019 1.00 94.75 179 GLN A O 1
ATOM 1488 N N . VAL A 1 180 ? -7.838 -4.552 4.813 1.00 93.19 180 VAL A N 1
ATOM 1489 C CA . VAL A 1 180 ? -6.404 -4.810 4.979 1.00 93.19 180 VAL A CA 1
ATOM 1490 C C . VAL A 1 180 ? -5.688 -3.609 5.594 1.00 93.19 180 VAL A C 1
ATOM 1492 O O . VAL A 1 180 ? -4.872 -3.802 6.482 1.00 93.19 180 VAL A O 1
ATOM 1495 N N . ILE A 1 181 ? -6.007 -2.367 5.206 1.00 94.62 181 ILE A N 1
ATOM 1496 C CA . ILE A 1 181 ? -5.414 -1.166 5.831 1.00 94.62 181 ILE A CA 1
ATOM 1497 C C . ILE A 1 181 ? -5.711 -1.109 7.335 1.00 94.62 181 ILE A C 1
ATOM 1499 O O . ILE A 1 181 ? -4.826 -0.767 8.117 1.00 94.62 181 ILE A O 1
ATOM 1503 N N . ILE A 1 182 ? -6.942 -1.429 7.741 1.0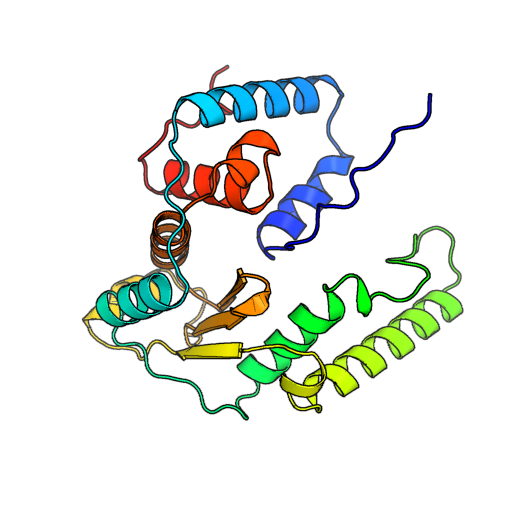0 97.06 182 ILE A N 1
ATOM 1504 C CA . ILE A 1 182 ? -7.320 -1.470 9.158 1.00 97.06 182 ILE A CA 1
ATOM 1505 C C . ILE A 1 182 ? -6.570 -2.595 9.869 1.00 97.06 182 ILE A C 1
ATOM 1507 O O . ILE A 1 182 ? -6.054 -2.373 10.958 1.00 97.06 182 ILE A O 1
ATOM 1511 N N . PHE A 1 183 ? -6.463 -3.773 9.250 1.00 97.19 183 PHE A N 1
ATOM 1512 C CA . PHE A 1 183 ? -5.739 -4.892 9.844 1.00 97.19 183 PHE A CA 1
ATOM 1513 C C . PHE A 1 183 ? -4.241 -4.606 9.994 1.00 97.19 183 PHE A C 1
ATOM 1515 O O . PHE A 1 183 ? -3.705 -4.812 11.071 1.00 97.19 183 PHE A O 1
ATOM 1522 N N . ILE A 1 184 ? -3.574 -4.052 8.972 1.00 95.44 184 ILE A N 1
ATOM 1523 C CA . ILE A 1 184 ? -2.167 -3.610 9.059 1.00 95.44 184 ILE A CA 1
ATOM 1524 C C . ILE A 1 184 ? -1.951 -2.732 10.299 1.00 95.44 184 ILE A C 1
ATOM 1526 O O . ILE A 1 184 ? -0.928 -2.843 10.977 1.00 95.44 184 ILE A O 1
ATOM 1530 N N . GLY A 1 185 ? -2.931 -1.880 10.601 1.00 96.44 185 GLY A N 1
ATOM 1531 C CA . GLY A 1 185 ? -2.926 -1.049 11.788 1.00 96.44 185 GLY A CA 1
ATOM 1532 C C . GLY A 1 185 ? -1.934 0.107 11.702 1.00 96.44 185 GLY A C 1
ATOM 1533 O O . GLY A 1 185 ? -1.446 0.499 10.637 1.00 96.44 185 GLY A O 1
ATOM 1534 N N . ILE A 1 186 ? -1.682 0.700 12.863 1.00 96.88 186 ILE A N 1
ATOM 1535 C CA . ILE A 1 186 ? -0.845 1.891 13.040 1.00 96.88 186 ILE A CA 1
ATOM 1536 C C . ILE A 1 186 ? -0.003 1.750 14.305 1.00 96.88 186 ILE A C 1
ATOM 1538 O O . ILE A 1 186 ? -0.455 1.177 15.298 1.00 96.88 186 ILE A O 1
ATOM 1542 N N . SER A 1 187 ? 1.219 2.273 14.275 1.00 96.56 187 SER A N 1
ATOM 1543 C CA . SER A 1 187 ? 2.098 2.352 15.446 1.00 96.56 187 SER A CA 1
ATOM 1544 C C . SER A 1 187 ? 1.809 3.597 16.297 1.00 96.56 187 SER A C 1
ATOM 1546 O O . SER A 1 187 ? 1.094 4.506 15.872 1.00 96.56 187 SER A O 1
ATOM 1548 N N . GLU A 1 188 ? 2.390 3.671 17.498 1.00 98.00 188 GLU A N 1
ATOM 1549 C CA . GLU A 1 188 ? 2.347 4.897 18.312 1.00 98.00 188 GLU A CA 1
ATOM 1550 C C . GLU A 1 188 ? 3.020 6.077 17.595 1.00 98.00 188 GLU A C 1
ATOM 1552 O O . GLU A 1 188 ? 2.494 7.189 17.605 1.00 98.00 188 GLU A O 1
ATOM 1557 N N . GLU A 1 189 ? 4.132 5.820 16.898 1.00 96.56 189 GLU A N 1
ATOM 1558 C CA . GLU A 1 189 ? 4.841 6.827 16.104 1.00 96.56 189 GLU A CA 1
ATOM 1559 C C . GLU A 1 189 ? 3.976 7.354 14.950 1.00 96.56 189 GLU A C 1
ATOM 1561 O O . GLU A 1 189 ? 3.966 8.559 14.686 1.00 96.56 189 GLU A O 1
ATOM 1566 N N . ASP A 1 190 ? 3.204 6.478 14.293 1.00 96.00 190 ASP A N 1
ATOM 1567 C CA . ASP A 1 190 ? 2.268 6.877 13.237 1.00 96.00 190 ASP A CA 1
ATOM 1568 C C . ASP A 1 190 ? 1.222 7.870 13.757 1.00 96.00 190 ASP A C 1
ATOM 1570 O O . ASP A 1 190 ? 0.929 8.871 13.094 1.00 96.00 190 ASP A O 1
ATOM 1574 N N . ILE A 1 191 ? 0.686 7.601 14.952 1.00 97.38 191 ILE A N 1
ATOM 1575 C CA . ILE A 1 191 ? -0.299 8.450 15.629 1.00 97.38 191 ILE A CA 1
ATOM 1576 C C . ILE A 1 191 ? 0.334 9.786 16.022 1.00 97.38 191 ILE A C 1
ATOM 1578 O O . ILE A 1 191 ? -0.220 10.835 15.701 1.00 97.38 191 ILE A O 1
ATOM 1582 N N . GLU A 1 192 ? 1.496 9.769 16.681 1.00 96.62 192 GLU A N 1
ATOM 1583 C CA . GLU A 1 192 ? 2.165 10.981 17.173 1.00 96.62 192 GLU A CA 1
ATOM 1584 C C . GLU A 1 192 ? 2.579 11.915 16.029 1.00 96.62 192 GLU A C 1
ATOM 1586 O O . GLU A 1 192 ? 2.360 13.128 16.093 1.00 96.62 192 GLU A O 1
ATOM 1591 N N . LYS A 1 193 ? 3.157 11.355 14.961 1.00 95.75 193 LYS A N 1
ATOM 1592 C CA . LYS A 1 193 ? 3.654 12.126 13.812 1.00 95.75 193 LYS A CA 1
ATOM 1593 C C . LYS A 1 193 ? 2.578 12.411 12.762 1.00 95.75 193 LYS A C 1
ATOM 1595 O O . LYS A 1 193 ? 2.868 13.107 11.790 1.00 95.75 193 LYS A O 1
ATOM 1600 N N . HIS A 1 194 ? 1.357 11.898 12.937 1.00 94.62 194 HIS A N 1
ATOM 1601 C CA . HIS A 1 194 ? 0.288 11.921 11.933 1.00 94.62 194 HIS A CA 1
ATOM 1602 C C . HIS A 1 194 ? 0.778 11.458 10.549 1.00 94.62 194 HIS A C 1
ATOM 1604 O O . HIS A 1 194 ? 0.588 12.145 9.539 1.00 94.62 194 HIS A O 1
ATOM 1610 N N . THR A 1 195 ? 1.451 10.306 10.500 1.00 92.38 195 THR A N 1
ATOM 1611 C CA . THR A 1 195 ? 2.060 9.800 9.263 1.00 92.38 195 THR A CA 1
ATOM 1612 C C . THR A 1 195 ? 1.009 9.509 8.190 1.00 92.38 195 THR A C 1
ATOM 1614 O O . THR A 1 195 ? -0.199 9.430 8.431 1.00 92.38 195 THR A O 1
ATOM 1617 N N . GLN A 1 196 ? 1.472 9.270 6.964 1.00 88.19 196 GLN A N 1
ATOM 1618 C CA . GLN A 1 196 ? 0.597 8.841 5.870 1.00 88.19 196 GLN A CA 1
ATOM 1619 C C . GLN A 1 196 ? -0.147 7.537 6.183 1.00 88.19 196 GLN A C 1
ATOM 1621 O O . GLN A 1 196 ? -1.293 7.364 5.761 1.00 88.19 196 GLN A O 1
ATOM 1626 N N . ARG A 1 197 ? 0.471 6.640 6.961 1.00 91.12 197 ARG A N 1
ATOM 1627 C CA . ARG A 1 197 ? -0.171 5.409 7.425 1.00 91.12 197 ARG A CA 1
ATOM 1628 C C . ARG A 1 197 ? -1.324 5.722 8.378 1.00 91.12 197 ARG A C 1
ATOM 1630 O O . ARG A 1 197 ? -2.416 5.206 8.164 1.00 91.12 197 ARG A O 1
ATOM 1637 N N . PHE A 1 198 ? -1.128 6.636 9.333 1.00 95.94 198 PHE A N 1
ATOM 1638 C CA . PHE A 1 198 ? -2.200 7.114 10.213 1.00 95.94 198 PHE A CA 1
ATOM 1639 C C . PHE A 1 198 ? -3.371 7.722 9.433 1.00 95.94 198 PHE A C 1
ATOM 1641 O O . PHE A 1 198 ? -4.520 7.331 9.634 1.00 95.94 198 PHE A O 1
ATOM 1648 N N . ILE A 1 199 ? -3.096 8.618 8.483 1.00 95.38 199 ILE A N 1
ATOM 1649 C CA . ILE A 1 199 ? -4.142 9.247 7.659 1.00 95.38 199 ILE A CA 1
ATOM 1650 C C . ILE A 1 199 ? -4.908 8.193 6.843 1.00 95.38 199 ILE A C 1
ATOM 1652 O O . ILE A 1 199 ? -6.141 8.227 6.784 1.00 95.38 199 ILE A O 1
ATOM 1656 N N . GLY A 1 200 ? -4.193 7.240 6.235 1.00 92.75 200 GLY A N 1
ATOM 1657 C CA . GLY A 1 200 ? -4.787 6.127 5.492 1.00 92.75 200 GLY A CA 1
ATOM 1658 C C . GLY A 1 200 ? -5.681 5.245 6.366 1.00 92.75 200 GLY A C 1
ATOM 1659 O O . GLY A 1 200 ? -6.808 4.943 5.968 1.00 92.75 200 GLY A O 1
ATOM 1660 N N . TYR A 1 201 ? -5.214 4.907 7.569 1.00 95.94 201 TYR A N 1
ATOM 1661 C CA . TYR A 1 201 ? -5.952 4.128 8.562 1.00 95.94 201 TYR A CA 1
ATOM 1662 C C . TYR A 1 201 ? -7.240 4.826 9.005 1.00 95.94 201 TYR A C 1
ATOM 1664 O O . TYR A 1 201 ? -8.315 4.235 8.932 1.00 95.94 201 TYR A O 1
ATOM 1672 N N . ILE A 1 202 ? -7.177 6.109 9.377 1.00 97.56 202 ILE A N 1
ATOM 1673 C CA . ILE A 1 202 ? -8.367 6.885 9.758 1.00 97.56 202 ILE A CA 1
ATOM 1674 C C . ILE A 1 202 ? -9.377 6.946 8.613 1.00 97.56 202 ILE A C 1
ATOM 1676 O O . ILE A 1 202 ? -10.570 6.731 8.829 1.00 97.56 202 ILE A O 1
ATOM 1680 N N . ASN A 1 203 ? -8.919 7.189 7.383 1.00 95.31 203 ASN A N 1
ATOM 1681 C CA . ASN A 1 203 ? -9.808 7.186 6.227 1.00 95.31 203 ASN A CA 1
ATOM 1682 C C . ASN A 1 203 ? -10.476 5.814 6.026 1.00 95.31 203 ASN A C 1
ATOM 1684 O O . ASN A 1 203 ? -11.681 5.766 5.790 1.00 95.31 203 ASN A O 1
ATOM 1688 N N . ALA A 1 204 ? -9.734 4.711 6.159 1.00 95.56 204 ALA A N 1
ATOM 1689 C CA . ALA A 1 204 ? -10.301 3.365 6.078 1.00 95.56 204 ALA A CA 1
ATOM 1690 C C . ALA A 1 204 ? -11.347 3.121 7.181 1.00 95.56 204 ALA A C 1
ATOM 1692 O O . ALA A 1 204 ? -12.458 2.685 6.882 1.00 95.56 204 ALA A O 1
ATOM 1693 N N . MET A 1 205 ? -11.046 3.497 8.428 1.00 97.25 205 MET A N 1
ATOM 1694 C CA . MET A 1 205 ? -11.967 3.385 9.565 1.00 97.25 205 MET A CA 1
ATOM 1695 C C . MET A 1 205 ? -13.268 4.169 9.349 1.00 97.25 205 MET A C 1
ATOM 1697 O O . MET A 1 205 ? -14.349 3.647 9.616 1.00 97.25 205 MET A O 1
ATOM 1701 N N . ILE A 1 206 ? -13.191 5.393 8.815 1.00 95.88 206 ILE A N 1
ATOM 1702 C CA . ILE A 1 206 ? -14.375 6.203 8.474 1.00 95.88 206 ILE A CA 1
ATOM 1703 C C . ILE A 1 206 ? -15.186 5.532 7.363 1.00 95.88 206 ILE A C 1
ATOM 1705 O O . ILE A 1 206 ? -16.404 5.409 7.467 1.00 95.88 206 ILE A O 1
ATOM 1709 N N . LYS A 1 207 ? -14.525 5.077 6.291 1.00 94.50 207 LYS A N 1
ATOM 1710 C CA . LYS A 1 207 ? -15.199 4.448 5.143 1.00 94.50 207 LYS A CA 1
ATOM 1711 C C . LYS A 1 207 ? -15.874 3.127 5.495 1.00 94.50 207 LYS A C 1
ATOM 1713 O O . LYS A 1 207 ? -16.885 2.799 4.884 1.00 94.50 207 LYS A O 1
ATOM 1718 N N . MET A 1 208 ? -15.347 2.416 6.485 1.00 95.06 208 MET A N 1
ATOM 1719 C CA . MET A 1 208 ? -15.925 1.181 7.015 1.00 95.06 208 MET A CA 1
ATOM 1720 C C . MET A 1 208 ? -16.940 1.420 8.146 1.00 95.06 208 MET A C 1
ATOM 1722 O O . MET A 1 208 ? -17.522 0.465 8.649 1.00 95.06 208 MET A O 1
ATOM 1726 N N . GLY A 1 209 ? -17.184 2.677 8.538 1.00 96.06 209 GLY A N 1
ATOM 1727 C CA . GLY A 1 209 ? -18.176 3.035 9.555 1.00 96.06 209 GLY A CA 1
ATOM 1728 C C . GLY A 1 209 ? -17.726 2.825 11.004 1.00 96.06 209 GLY A C 1
ATOM 1729 O O . GLY A 1 209 ? -18.553 2.903 11.908 1.00 96.06 209 GLY A O 1
ATOM 1730 N N . TYR A 1 210 ? -16.435 2.587 11.247 1.00 97.06 210 TYR A N 1
ATOM 1731 C CA . TYR A 1 210 ? -15.876 2.470 12.599 1.00 97.06 210 TYR A CA 1
ATOM 1732 C C . TYR A 1 210 ? -15.628 3.830 13.266 1.00 97.06 210 TYR A C 1
ATOM 1734 O O . TYR A 1 210 ? -15.534 3.900 14.488 1.00 97.06 210 TYR A O 1
ATOM 1742 N N . LEU A 1 211 ? -15.521 4.909 12.481 1.00 96.81 211 LEU A N 1
ATOM 1743 C CA . LEU A 1 211 ? -15.356 6.280 12.971 1.00 96.81 211 LEU A CA 1
ATOM 1744 C C . LEU A 1 211 ? -16.303 7.252 12.259 1.00 96.81 211 LEU A C 1
ATOM 1746 O O . LEU A 1 211 ? -16.550 7.139 11.059 1.00 96.81 211 LEU A O 1
ATOM 1750 N N . THR A 1 212 ? -16.779 8.258 12.994 1.00 96.06 212 THR A N 1
ATOM 1751 C CA . THR A 1 212 ? -17.556 9.378 12.439 1.00 96.06 212 THR A CA 1
ATOM 1752 C C . THR A 1 212 ? -16.663 10.309 11.621 1.00 96.06 212 THR A C 1
ATOM 1754 O O . THR A 1 212 ? -15.532 10.594 12.013 1.00 96.06 212 THR A O 1
ATOM 1757 N N . ASN A 1 213 ? -17.181 10.843 10.510 1.00 94.75 213 ASN A N 1
ATOM 1758 C CA . ASN A 1 213 ? -16.467 11.826 9.699 1.00 94.75 213 ASN A CA 1
ATOM 1759 C C . ASN A 1 213 ? -16.519 13.243 10.312 1.00 94.75 213 ASN A C 1
ATOM 1761 O O . ASN A 1 213 ? -17.396 14.046 9.996 1.00 94.75 213 ASN A O 1
ATOM 1765 N N . LEU A 1 214 ? -15.513 13.589 11.116 1.00 91.94 214 LEU A N 1
ATOM 1766 C CA . LEU A 1 214 ? -15.375 14.904 11.762 1.00 91.94 214 LEU A CA 1
ATOM 1767 C C . LEU A 1 214 ? -15.118 16.071 10.782 1.00 91.94 214 LEU A C 1
ATOM 1769 O O . LEU A 1 214 ? -15.123 17.236 11.181 1.00 91.94 214 LEU A O 1
ATOM 1773 N N . PHE A 1 215 ? -14.873 15.804 9.493 1.00 85.50 215 PHE A N 1
ATOM 1774 C CA . PHE A 1 215 ? -14.707 16.870 8.498 1.00 85.50 215 PHE A CA 1
ATOM 1775 C C . PHE A 1 215 ? -16.036 17.492 8.057 1.00 85.50 215 PHE A C 1
ATOM 1777 O O . PHE A 1 215 ? -16.045 18.665 7.663 1.00 85.50 215 PHE A O 1
ATOM 1784 N N . GLU A 1 216 ? -17.130 16.730 8.137 1.00 83.06 216 GLU A N 1
ATOM 1785 C CA . GLU A 1 216 ? -18.468 17.126 7.678 1.00 83.06 216 GLU A CA 1
ATOM 1786 C C . GLU A 1 216 ? -19.284 17.875 8.738 1.00 83.06 216 GLU A C 1
ATOM 1788 O O . GLU A 1 216 ? -20.265 18.532 8.391 1.00 83.06 216 GLU A O 1
ATOM 1793 N N . GLU A 1 217 ? -18.848 17.860 10.000 1.00 66.31 217 GLU A N 1
ATOM 1794 C CA . GLU A 1 217 ? -19.453 18.666 11.060 1.00 66.31 217 GLU A CA 1
ATOM 1795 C C . GLU A 1 217 ? -19.270 20.166 10.734 1.00 66.31 217 GLU A C 1
ATOM 1797 O O . GLU A 1 217 ? -18.141 20.667 10.580 1.00 66.31 217 GLU A O 1
ATOM 1802 N N . ARG A 1 218 ? -20.408 20.844 10.520 1.00 52.53 218 ARG A N 1
ATOM 1803 C CA . ARG A 1 218 ? -20.543 22.271 10.182 1.00 52.53 218 ARG A CA 1
ATOM 1804 C C . ARG A 1 218 ? -20.826 23.106 11.419 1.00 52.53 218 ARG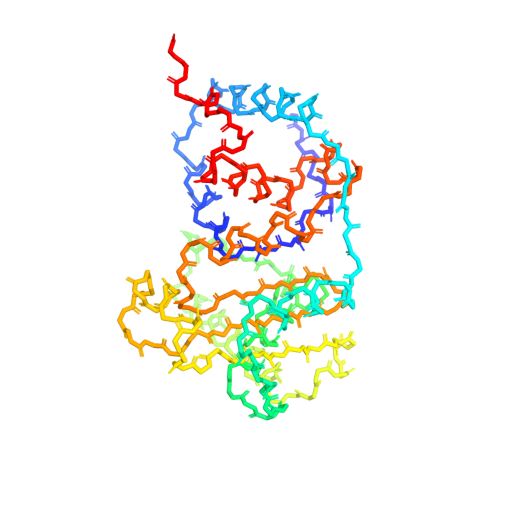 A C 1
ATOM 1806 O O . ARG A 1 218 ? -21.677 22.676 12.224 1.00 52.53 218 ARG A O 1
#

Radius of gyration: 19.05 Å; chains: 1; bounding box: 41×50×44 Å

Secondary structure (DSSP, 8-state):
------S------HHHHHHHHHGGG--HHHHHHHHHHHHHHHTT----PPPHHHHHHHHHHHS--EEPPTT-HHHHHHHHHHHHHSTTTS-TT-S--GGGS-HHHHHHHHHHHHHHHHHHHHS-GGGGT--EEEEEE---TTTHHHHHHSSTTPPEEEEEETTTTEEEEES--HHHHHHHHHHH---HHHHHHT-HHHHHHHHHHHHTTSS--TTS--

Organism: NCBI:txid1121326

pLDDT: mean 84.42, std 18.65, range [26.16, 98.06]

Sequence (218 aa):
MSLKRNKDDNINNNFISIVSRVVKIYDDKWEKKFQRTMQQYAKLVTACAHTFEEIEQYFLEQCDALPLPSNDSRIKLFQGYVVMDSSKNRPENGVPRFSNMKDEEIDKWHKKRSAMFLEAECAPPQQFGLNIHGYYLPHTERNKIFYEQAYQGDNICFLFEETTGYYQFSCAGCSLMYQVIIFIGISEEDIEKHTQRFIGYINAMIKMGYLTNLFEER